Protein AF-A0A2R7UJE1-F1 (afdb_monomer_lite)

Sequence (196 aa):
MLAHQPLYSVASSIQLMYNPWNLMCNSNPSRLRKLISWFAKPQNNWEAKQEREFIEAVNKLRNFSVSPSGRLSIDPDEIRDYVIARRQELSHLVDPRYRKKRDIDTDSYVVDACVEVISWRRLSDKAAIRYVCLQALDGRGFSVASARYISAEDPVSPYQDEERRVSRRLMGVTSELVLEWHPTLGAALDAHDRAI

pLDDT: mean 70.8, std 17.41, range [28.73, 94.19]

Organism: Pseudomonas plecoglossicida (NCBI:txid70775)

Secondary structure (DSSP, 8-state):
-------------------THHHHTT--HHHHHHHHHHHTS-SSHHHHHHHHHHHHHHHTSTTEEE-TTS-EEE-HHHHHHHHHHHHHHTHHHH-GGGS------SS----S-EEEEEEEEE-SSSEEEEEEEEEETTSS-EEEEEEEEEETTS----THHHHHHHHHHHTT-TTS-----BSSHHHHHHHHHHH-

Structure (mmCIF, N/CA/C/O backbone):
data_AF-A0A2R7UJE1-F1
#
_entry.id   AF-A0A2R7UJE1-F1
#
loop_
_atom_site.group_PDB
_atom_site.id
_atom_site.type_symbol
_atom_site.label_atom_id
_atom_site.label_alt_id
_atom_site.label_comp_id
_atom_site.label_asym_id
_atom_site.label_entity_id
_atom_site.label_seq_id
_atom_site.pdbx_PDB_ins_code
_atom_site.Cartn_x
_atom_site.Cartn_y
_atom_site.Cartn_z
_atom_site.occupancy
_atom_site.B_iso_or_equiv
_atom_site.auth_seq_id
_atom_site.auth_comp_id
_atom_site.auth_asym_id
_atom_site.auth_atom_id
_atom_site.pdbx_PDB_model_num
ATOM 1 N N . MET A 1 1 ? 60.831 9.905 37.018 1.00 34.72 1 MET A N 1
ATOM 2 C CA . MET A 1 1 ? 60.276 11.183 37.511 1.00 34.72 1 MET A CA 1
ATOM 3 C C . MET A 1 1 ? 58.798 10.978 37.780 1.00 34.72 1 MET A C 1
ATOM 5 O O . MET A 1 1 ? 58.094 10.486 36.911 1.00 34.72 1 MET A O 1
ATOM 9 N N . LEU A 1 2 ? 58.404 11.247 39.022 1.00 38.31 2 LEU A N 1
ATOM 10 C CA . LEU A 1 2 ? 57.055 11.153 39.576 1.00 38.31 2 LEU A CA 1
ATOM 11 C C . LEU A 1 2 ? 56.128 12.227 38.993 1.00 38.31 2 LEU A C 1
ATOM 13 O O . LEU A 1 2 ? 56.568 13.361 38.835 1.00 38.31 2 LEU A O 1
ATOM 17 N N . ALA A 1 3 ? 54.846 11.894 38.836 1.00 33.66 3 ALA A N 1
ATOM 18 C CA . ALA A 1 3 ? 53.758 12.662 39.449 1.00 33.66 3 ALA A CA 1
ATOM 19 C C . ALA A 1 3 ? 52.464 11.825 39.465 1.00 33.66 3 ALA A C 1
ATOM 21 O O . ALA A 1 3 ? 51.861 11.547 38.433 1.00 33.66 3 ALA A O 1
ATOM 22 N N . HIS A 1 4 ? 52.068 11.417 40.670 1.00 35.81 4 HIS A N 1
ATOM 23 C CA . HIS A 1 4 ? 50.715 10.992 41.020 1.00 35.81 4 HIS A CA 1
ATOM 24 C C . HIS A 1 4 ? 49.759 12.194 40.976 1.00 35.81 4 HIS A C 1
ATOM 26 O O . HIS A 1 4 ? 50.184 13.287 41.341 1.00 35.81 4 HIS A O 1
ATOM 32 N N . GLN A 1 5 ? 48.468 11.978 40.688 1.00 39.00 5 GLN A N 1
ATOM 33 C CA . GLN A 1 5 ? 47.390 12.067 41.694 1.00 39.00 5 GLN A CA 1
ATOM 34 C C . GLN A 1 5 ? 45.976 11.829 41.100 1.00 39.00 5 GLN A C 1
ATOM 36 O O . GLN A 1 5 ? 45.816 11.835 39.882 1.00 39.00 5 GLN A O 1
ATOM 41 N N . PRO A 1 6 ? 44.986 11.492 41.957 1.00 38.56 6 PRO A N 1
ATOM 42 C CA . PRO A 1 6 ? 43.852 10.624 41.640 1.00 38.56 6 PRO A CA 1
ATOM 43 C C . PRO A 1 6 ? 42.542 11.392 41.404 1.00 38.56 6 PRO A C 1
ATOM 45 O O . PRO A 1 6 ? 42.337 12.474 41.949 1.00 38.56 6 PRO A O 1
ATOM 48 N N . LEU A 1 7 ? 41.604 10.794 40.663 1.00 31.23 7 LEU A N 1
ATOM 49 C CA . LEU A 1 7 ? 40.226 11.284 40.612 1.00 31.23 7 LEU A CA 1
ATOM 50 C C . LEU A 1 7 ? 39.395 10.617 41.709 1.00 31.23 7 LEU A C 1
ATOM 52 O O . LEU A 1 7 ? 39.093 9.425 41.676 1.00 31.23 7 LEU A O 1
ATOM 56 N N . TYR A 1 8 ? 39.067 11.441 42.699 1.00 29.89 8 TYR A N 1
ATOM 57 C CA . TYR A 1 8 ? 38.157 11.159 43.792 1.00 29.89 8 TYR A CA 1
ATOM 58 C C . TYR A 1 8 ? 36.752 10.849 43.263 1.00 29.89 8 TYR A C 1
ATOM 60 O O . TYR A 1 8 ? 36.110 11.667 42.608 1.00 29.89 8 TYR A O 1
ATOM 68 N N . SER A 1 9 ? 36.274 9.658 43.614 1.00 33.91 9 SER A N 1
ATOM 69 C CA . SER A 1 9 ? 34.865 9.285 43.613 1.00 33.91 9 SER A CA 1
ATOM 70 C C . S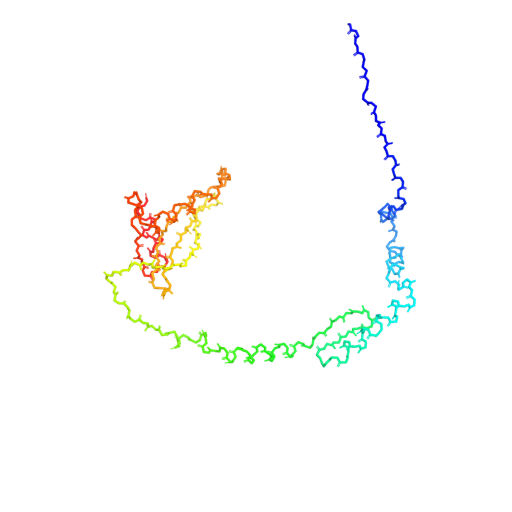ER A 1 9 ? 34.140 10.092 44.690 1.00 33.91 9 SER A C 1
ATOM 72 O O . SER A 1 9 ? 34.336 9.843 45.880 1.00 33.91 9 SER A O 1
ATOM 74 N N . VAL A 1 10 ? 33.269 11.015 44.286 1.00 31.61 10 VAL A N 1
ATOM 75 C CA . VAL A 1 10 ? 32.249 11.567 45.182 1.00 31.61 10 VAL A CA 1
ATOM 76 C C . VAL A 1 10 ? 30.964 10.797 44.930 1.00 31.61 10 VAL A C 1
ATOM 78 O O . VAL A 1 10 ? 30.230 11.035 43.974 1.00 31.61 10 VAL A O 1
ATOM 81 N N . ALA A 1 11 ? 30.727 9.827 45.806 1.00 31.30 11 ALA A N 1
ATOM 82 C CA . ALA A 1 11 ? 29.434 9.202 45.974 1.00 31.30 11 ALA A CA 1
ATOM 83 C C . ALA A 1 11 ? 28.465 10.239 46.562 1.00 31.30 11 ALA A C 1
ATOM 85 O O . ALA A 1 11 ? 28.536 10.559 47.747 1.00 31.30 11 ALA A O 1
ATOM 86 N N . SER A 1 12 ? 27.529 10.736 45.756 1.00 28.73 12 SER A N 1
ATOM 87 C CA . SER A 1 12 ? 26.290 11.299 46.295 1.00 28.73 12 SER A CA 1
ATOM 88 C C . SER A 1 12 ? 25.318 10.151 46.526 1.00 28.73 12 SER A C 1
ATOM 90 O O . SER A 1 12 ? 24.573 9.734 45.643 1.00 28.73 12 SER A O 1
ATOM 92 N N . SER A 1 13 ? 25.379 9.618 47.744 1.00 34.66 13 SER A N 1
ATOM 93 C CA . SER A 1 13 ? 24.368 8.734 48.305 1.00 34.66 13 SER A CA 1
ATOM 94 C C . SER A 1 13 ? 23.065 9.521 48.465 1.00 34.66 13 SER A C 1
ATOM 96 O O . SER A 1 13 ? 22.943 10.352 49.362 1.00 34.66 13 SER A O 1
ATOM 98 N N . ILE A 1 14 ? 22.085 9.258 47.602 1.00 33.22 14 ILE A N 1
ATOM 99 C CA . ILE A 1 14 ? 20.676 9.415 47.966 1.00 33.22 14 ILE A CA 1
ATOM 100 C C . ILE A 1 14 ? 20.144 7.999 48.160 1.00 33.22 14 ILE A C 1
ATOM 102 O O . ILE A 1 14 ? 19.726 7.318 47.226 1.00 33.22 14 ILE A O 1
ATOM 106 N N . GLN A 1 15 ? 20.217 7.546 49.410 1.00 39.78 15 GLN A N 1
ATOM 107 C CA . GLN A 1 15 ? 19.437 6.429 49.923 1.00 39.78 15 GLN A CA 1
ATOM 108 C C . GLN A 1 15 ? 17.949 6.779 49.811 1.00 39.78 15 GLN A C 1
ATOM 110 O O . GLN A 1 15 ? 17.361 7.355 50.721 1.00 39.78 15 GLN A O 1
ATOM 115 N N . LEU A 1 16 ? 17.325 6.389 48.703 1.00 35.75 16 LEU A N 1
ATOM 116 C CA . LEU A 1 16 ? 15.890 6.139 48.654 1.00 35.75 16 LEU A CA 1
ATOM 117 C C . LEU A 1 16 ? 15.674 4.624 48.603 1.00 35.75 16 LEU A C 1
ATOM 119 O O . LEU A 1 16 ? 15.796 3.972 47.575 1.00 35.75 16 LEU A O 1
ATOM 123 N N . MET A 1 17 ? 15.481 4.097 49.812 1.00 33.31 17 MET A N 1
ATOM 124 C CA . MET A 1 17 ? 14.589 3.006 50.209 1.00 33.31 17 MET A CA 1
ATOM 125 C C . MET A 1 17 ? 14.205 1.950 49.152 1.00 33.31 17 MET A C 1
ATOM 127 O O . MET A 1 17 ? 13.451 2.214 48.226 1.00 33.31 17 MET A O 1
ATOM 131 N N . TYR A 1 18 ? 14.603 0.704 49.442 1.00 40.66 18 TYR A N 1
ATOM 132 C CA . TYR A 1 18 ? 13.951 -0.542 49.012 1.00 40.66 18 TYR A CA 1
ATOM 133 C C . TYR A 1 18 ? 13.760 -0.737 47.497 1.00 40.66 18 TYR A C 1
ATOM 135 O O . TYR A 1 18 ? 12.656 -0.657 46.972 1.00 40.66 18 TYR A O 1
ATOM 143 N N . ASN A 1 19 ? 14.828 -1.152 46.808 1.00 38.41 19 ASN A N 1
ATOM 144 C CA . ASN A 1 19 ? 14.712 -1.809 45.503 1.00 38.41 19 ASN A CA 1
ATOM 145 C C . ASN A 1 19 ? 14.178 -3.250 45.685 1.00 38.41 19 ASN A C 1
ATOM 147 O O . ASN A 1 19 ? 14.922 -4.104 46.180 1.00 38.41 19 ASN A O 1
ATOM 151 N N . PRO A 1 20 ? 12.938 -3.580 45.261 1.00 44.00 20 PRO A N 1
ATOM 152 C CA . PRO A 1 20 ? 12.350 -4.918 45.422 1.00 44.00 20 PRO A CA 1
ATOM 153 C C . PRO A 1 20 ? 12.997 -5.970 44.506 1.00 44.00 20 PRO A C 1
ATOM 155 O O . PRO A 1 20 ? 12.796 -7.170 44.683 1.00 44.00 20 PRO A O 1
ATOM 158 N N . TRP A 1 21 ? 13.792 -5.522 43.532 1.00 45.97 21 TRP A N 1
ATOM 159 C CA . TRP A 1 21 ? 14.415 -6.356 42.508 1.00 45.97 21 TRP A CA 1
ATOM 160 C C . TRP A 1 21 ? 15.385 -7.399 43.073 1.00 45.97 21 TRP A C 1
ATOM 162 O O . TRP A 1 21 ? 15.382 -8.542 42.623 1.00 45.97 21 TRP A O 1
ATOM 172 N N . ASN A 1 22 ? 16.134 -7.072 44.129 1.00 49.88 22 ASN A N 1
ATOM 173 C CA . ASN A 1 22 ? 17.079 -8.024 44.726 1.00 49.88 22 ASN A CA 1
ATOM 174 C C . ASN A 1 22 ? 16.392 -9.159 45.510 1.00 49.88 22 ASN A C 1
ATOM 176 O O . ASN A 1 22 ? 16.988 -10.216 45.706 1.00 49.88 22 ASN A O 1
ATOM 180 N N . LEU A 1 23 ? 15.127 -8.985 45.912 1.00 49.44 23 LEU A N 1
ATOM 181 C CA . LEU A 1 23 ? 14.312 -10.041 46.529 1.00 49.44 23 LEU A CA 1
ATOM 182 C C . LEU A 1 23 ? 13.678 -10.984 45.492 1.00 49.44 23 LEU A C 1
ATOM 184 O O . LEU A 1 23 ? 13.283 -12.096 45.845 1.00 49.44 23 LEU A O 1
ATOM 188 N N . MET A 1 24 ? 13.590 -10.583 44.220 1.00 48.66 24 MET A N 1
ATOM 189 C CA . MET A 1 24 ? 12.965 -11.384 43.161 1.00 48.66 24 MET A CA 1
ATOM 190 C C . MET A 1 24 ? 13.887 -12.469 42.586 1.00 48.66 24 MET A C 1
ATOM 192 O O . MET A 1 24 ? 13.395 -13.540 42.239 1.00 48.66 24 MET A O 1
ATOM 196 N N . CYS A 1 25 ? 15.207 -12.254 42.547 1.00 48.94 25 CYS A N 1
ATOM 197 C CA . CYS A 1 25 ? 16.129 -13.144 41.825 1.00 48.94 25 CYS A CA 1
ATOM 198 C C . CYS A 1 25 ? 16.481 -14.466 42.542 1.00 48.94 25 CYS A C 1
ATOM 200 O O . CYS A 1 25 ? 17.061 -15.341 41.913 1.00 48.94 25 CYS A O 1
ATOM 202 N N . ASN A 1 26 ? 16.114 -14.643 43.820 1.00 51.69 26 ASN A N 1
ATOM 203 C CA . ASN A 1 26 ? 16.405 -15.859 44.607 1.00 51.69 26 ASN A CA 1
ATOM 204 C C . ASN A 1 26 ? 15.186 -16.423 45.367 1.00 51.69 26 ASN A C 1
ATOM 206 O O . ASN A 1 26 ? 15.326 -17.206 46.310 1.00 51.69 26 ASN A O 1
ATOM 210 N N . SER A 1 27 ? 13.967 -16.023 44.997 1.00 56.66 27 SER A N 1
ATOM 211 C CA . SER A 1 27 ? 12.767 -16.373 45.763 1.00 56.66 27 SER A CA 1
ATOM 212 C C . SER A 1 27 ? 12.031 -17.594 45.212 1.00 56.66 27 SER A C 1
ATOM 214 O O . SER A 1 27 ? 11.694 -17.669 44.036 1.00 56.66 27 SER A O 1
ATOM 216 N N . ASN A 1 28 ? 11.701 -18.527 46.114 1.00 65.25 28 ASN A N 1
ATOM 217 C CA . ASN A 1 28 ? 10.824 -19.673 45.862 1.00 65.25 28 ASN A CA 1
ATOM 218 C C . ASN A 1 28 ? 9.509 -19.216 45.173 1.00 65.25 28 ASN A C 1
ATOM 220 O O . ASN A 1 28 ? 8.886 -18.261 45.654 1.00 65.25 28 ASN A O 1
ATOM 224 N N . PRO A 1 29 ? 9.031 -19.892 44.108 1.00 61.44 29 PRO A N 1
ATOM 225 C CA . PRO A 1 29 ? 7.819 -19.513 43.367 1.00 61.44 29 PRO A CA 1
ATOM 226 C C . PRO A 1 29 ? 6.567 -19.356 44.246 1.00 61.44 29 PRO A C 1
ATOM 228 O O . PRO A 1 29 ? 5.689 -18.545 43.952 1.00 61.44 29 PRO A O 1
ATOM 231 N N . SER A 1 30 ? 6.491 -20.068 45.373 1.00 64.00 30 SER A N 1
ATOM 232 C CA . SER A 1 30 ? 5.393 -19.925 46.339 1.00 64.00 30 SER A CA 1
ATOM 233 C C . SER A 1 30 ? 5.469 -18.640 47.185 1.00 64.00 30 SER A C 1
ATOM 235 O O . SER A 1 30 ? 4.431 -18.114 47.592 1.00 64.00 30 SER A O 1
ATOM 237 N N . ARG A 1 31 ? 6.664 -18.065 47.390 1.00 61.62 31 ARG A N 1
ATOM 238 C CA . ARG A 1 31 ? 6.851 -16.733 48.000 1.00 61.62 31 ARG A CA 1
ATOM 239 C C . ARG A 1 31 ? 6.551 -15.606 47.015 1.00 61.62 31 ARG A C 1
ATOM 241 O O . ARG A 1 31 ? 5.915 -14.633 47.408 1.00 61.62 31 ARG A O 1
ATOM 248 N N . LEU A 1 32 ? 6.923 -15.771 45.745 1.00 59.06 32 LEU A N 1
ATOM 249 C CA . LEU A 1 32 ? 6.591 -14.817 44.681 1.00 59.06 32 LEU A CA 1
ATOM 250 C C . LEU A 1 32 ? 5.074 -14.698 44.482 1.00 59.06 32 LEU A C 1
ATOM 252 O O . LEU A 1 32 ? 4.553 -13.589 44.430 1.00 59.06 32 LEU A O 1
ATOM 256 N N . ARG A 1 33 ? 4.337 -15.819 44.488 1.00 61.81 33 ARG A N 1
ATOM 257 C CA . ARG A 1 33 ? 2.862 -15.798 44.443 1.00 61.81 33 ARG A CA 1
ATOM 258 C C . ARG A 1 33 ? 2.241 -15.061 45.632 1.00 61.81 33 ARG A C 1
ATOM 260 O O . ARG A 1 33 ? 1.301 -14.297 45.439 1.00 61.81 33 ARG A O 1
ATOM 267 N N . LYS A 1 34 ? 2.777 -15.246 46.846 1.00 66.19 34 LYS A N 1
ATOM 268 C CA . LYS A 1 34 ? 2.319 -14.512 48.039 1.00 66.19 34 LYS A CA 1
ATOM 269 C C . LYS A 1 34 ? 2.597 -13.010 47.935 1.00 66.19 34 LYS A C 1
ATOM 271 O O . LYS A 1 34 ? 1.717 -12.222 48.260 1.00 66.19 34 LYS A O 1
ATOM 276 N N . LEU A 1 35 ? 3.767 -12.617 47.434 1.00 59.31 35 LEU A N 1
ATOM 277 C CA . LEU A 1 35 ? 4.130 -11.214 47.203 1.00 59.31 35 LEU A CA 1
ATOM 278 C C . LEU A 1 35 ? 3.234 -10.552 46.153 1.00 59.31 35 LEU A C 1
ATOM 280 O O . LEU A 1 35 ? 2.669 -9.499 46.420 1.00 59.31 35 LEU A O 1
ATOM 284 N N . ILE A 1 36 ? 3.021 -11.201 45.006 1.00 63.97 36 ILE A N 1
ATOM 285 C CA . ILE A 1 36 ? 2.106 -10.705 43.967 1.00 63.97 36 ILE A CA 1
ATOM 286 C C . ILE A 1 36 ? 0.681 -10.585 44.526 1.00 63.97 36 ILE A C 1
ATOM 288 O O . ILE A 1 36 ? 0.026 -9.573 44.311 1.00 63.97 36 ILE A O 1
ATOM 292 N N . SER A 1 37 ? 0.220 -11.557 45.323 1.00 64.44 37 SER A N 1
ATOM 293 C CA . SER A 1 37 ? -1.095 -11.475 45.978 1.00 64.44 37 SER A CA 1
ATOM 294 C C . SER A 1 37 ? -1.199 -10.363 47.027 1.00 64.44 37 SER A C 1
ATOM 296 O O . SER A 1 37 ? -2.300 -9.924 47.337 1.00 64.44 37 SER A O 1
ATOM 298 N N . TRP A 1 38 ? -0.074 -9.917 47.592 1.00 59.44 38 TRP A N 1
ATOM 299 C CA . TRP A 1 38 ? -0.035 -8.821 48.557 1.00 59.44 38 TRP A CA 1
ATOM 300 C C . TRP A 1 38 ? -0.095 -7.457 47.861 1.00 59.44 38 TRP A C 1
ATOM 302 O O . TRP A 1 38 ? -0.807 -6.582 48.339 1.00 59.44 38 TRP A O 1
ATOM 312 N N . PHE A 1 39 ? 0.557 -7.312 46.701 1.00 58.53 39 PHE A N 1
ATOM 313 C CA . PHE A 1 39 ? 0.429 -6.126 45.841 1.00 58.53 39 PHE A CA 1
ATOM 314 C C . PHE A 1 39 ? -0.925 -6.036 45.128 1.00 58.53 39 PHE A C 1
ATOM 316 O O . PHE A 1 39 ? -1.401 -4.939 44.873 1.00 58.53 39 PHE A O 1
ATOM 323 N N . ALA A 1 40 ? -1.552 -7.174 44.822 1.00 60.41 40 ALA A N 1
ATOM 324 C CA . ALA A 1 40 ? -2.865 -7.229 44.178 1.00 60.41 40 ALA A CA 1
ATOM 325 C C . ALA A 1 40 ? -4.044 -7.082 45.158 1.00 60.41 40 ALA A C 1
ATOM 327 O O . ALA A 1 40 ? -5.197 -7.122 44.734 1.00 60.41 40 ALA A O 1
ATOM 328 N N . LYS A 1 41 ? -3.789 -6.961 46.467 1.00 61.91 41 LYS A N 1
ATOM 329 C CA . LYS A 1 41 ? -4.844 -6.646 47.433 1.00 61.91 41 LYS A CA 1
ATOM 330 C C . LYS A 1 41 ? -5.065 -5.134 47.449 1.00 61.91 41 LYS A C 1
ATOM 332 O O . LYS A 1 41 ? -4.073 -4.417 47.581 1.00 61.91 41 LYS A O 1
ATOM 337 N N . PRO A 1 42 ? -6.324 -4.659 47.388 1.00 60.62 42 PRO A N 1
ATOM 338 C CA . PRO A 1 42 ? -6.632 -3.247 47.580 1.00 60.62 42 PRO A CA 1
ATOM 339 C C . PRO A 1 42 ? -5.969 -2.780 48.873 1.00 60.62 42 PRO A C 1
ATOM 341 O O . PRO A 1 42 ? -6.161 -3.397 49.927 1.00 60.62 42 PRO A O 1
ATOM 344 N N . GLN A 1 43 ? -5.142 -1.741 48.791 1.00 64.88 43 GLN A N 1
ATOM 345 C CA . GLN A 1 43 ? -4.390 -1.264 49.951 1.00 64.88 43 GLN A CA 1
ATOM 346 C C . GLN A 1 43 ? -5.305 -0.496 50.909 1.00 64.88 43 GLN A C 1
ATOM 348 O O . GLN A 1 43 ? -4.951 -0.292 52.071 1.00 64.88 43 GLN A O 1
ATOM 353 N N . ASN A 1 44 ? -6.507 -0.122 50.452 1.00 69.19 44 ASN A N 1
ATOM 354 C CA . ASN A 1 44 ? -7.492 0.581 51.254 1.00 69.19 44 ASN A CA 1
ATOM 355 C C . ASN A 1 44 ? -8.946 0.218 50.883 1.00 69.19 44 ASN A C 1
ATOM 357 O O . ASN A 1 44 ? -9.268 -0.126 49.745 1.00 69.19 44 ASN A O 1
ATOM 361 N N . ASN A 1 45 ? -9.858 0.353 51.848 1.00 75.69 45 ASN A N 1
ATOM 362 C CA . ASN A 1 45 ? -11.288 0.070 51.686 1.00 75.69 45 ASN A CA 1
ATOM 363 C C . ASN A 1 45 ? -11.969 0.992 50.659 1.00 75.69 45 ASN A C 1
ATOM 365 O O . ASN A 1 45 ? -12.978 0.605 50.071 1.00 75.69 45 ASN A O 1
ATOM 369 N N . TRP A 1 46 ? -11.438 2.202 50.438 1.00 72.31 46 TRP A N 1
ATOM 370 C CA . TRP A 1 46 ? -11.978 3.121 49.430 1.00 72.31 46 TRP A CA 1
ATOM 371 C C . TRP A 1 46 ? -11.703 2.628 48.002 1.00 72.31 46 TRP A C 1
ATOM 373 O O . TRP A 1 46 ? -12.596 2.713 47.165 1.00 72.31 46 TRP A O 1
ATOM 383 N N . GLU A 1 47 ? -10.527 2.046 47.745 1.00 76.19 47 GLU A N 1
ATOM 384 C CA . GLU A 1 47 ? -10.153 1.487 46.437 1.00 76.19 47 GLU A CA 1
ATOM 385 C C . GLU A 1 47 ? -11.042 0.291 46.102 1.00 76.19 47 GLU A C 1
ATOM 387 O O . GLU A 1 47 ? -11.619 0.231 45.022 1.00 76.19 47 GLU A O 1
ATOM 392 N N . ALA A 1 48 ? -11.255 -0.603 47.074 1.00 76.06 48 ALA A N 1
ATOM 393 C CA . ALA A 1 48 ? -12.154 -1.746 46.920 1.00 76.06 48 ALA A CA 1
ATOM 394 C C . ALA A 1 48 ? -13.612 -1.319 46.668 1.00 76.06 48 ALA A C 1
ATOM 396 O O . ALA A 1 48 ? -14.342 -1.971 45.919 1.00 76.06 48 ALA A O 1
ATOM 397 N N . LYS A 1 49 ? -14.055 -0.218 47.292 1.00 82.69 49 LYS A N 1
ATOM 398 C CA . LYS A 1 49 ? -15.391 0.344 47.064 1.00 82.69 49 LYS A CA 1
ATOM 399 C C . LYS A 1 49 ? -15.511 0.936 45.658 1.00 82.69 49 LYS A C 1
ATOM 401 O O . LYS A 1 49 ? -16.489 0.643 44.979 1.00 82.69 49 LYS A O 1
ATOM 406 N N . GLN A 1 50 ? -14.519 1.709 45.219 1.00 81.38 50 GLN A N 1
ATOM 407 C CA . GLN A 1 50 ? -14.474 2.284 43.872 1.00 81.38 50 GLN A CA 1
ATOM 408 C C . GLN A 1 50 ? -14.424 1.203 42.788 1.00 81.38 50 GLN A C 1
ATOM 410 O O . GLN A 1 50 ? -15.171 1.276 41.817 1.00 81.38 50 GLN A O 1
ATOM 415 N N . GLU A 1 51 ? -13.614 0.161 42.975 1.00 79.94 51 GLU A N 1
ATOM 416 C CA . GLU A 1 51 ? -13.549 -0.974 42.052 1.00 79.94 51 GLU A CA 1
ATOM 417 C C . GLU A 1 51 ? -14.901 -1.693 41.957 1.00 79.94 51 GLU A C 1
ATOM 419 O O . GLU A 1 51 ? -15.369 -2.010 40.864 1.00 79.94 51 GLU A O 1
ATOM 424 N N . ARG A 1 52 ? -15.590 -1.885 43.087 1.00 81.25 52 ARG A N 1
ATOM 425 C CA . ARG A 1 52 ? -16.922 -2.499 43.104 1.00 81.25 52 ARG A CA 1
ATOM 426 C C . ARG A 1 52 ? -17.978 -1.634 42.412 1.00 81.25 52 ARG A C 1
ATOM 428 O O . ARG A 1 52 ? -18.773 -2.170 41.643 1.00 81.25 52 ARG A O 1
ATOM 435 N N . GLU A 1 53 ? -17.981 -0.327 42.666 1.00 83.00 53 GLU A N 1
ATOM 436 C CA . GLU A 1 53 ? -18.879 0.631 42.003 1.00 83.00 53 GLU A CA 1
ATOM 437 C C . GLU A 1 53 ? -18.632 0.667 40.488 1.00 83.00 53 GLU A C 1
ATOM 439 O O . GLU A 1 53 ? -19.583 0.668 39.706 1.00 83.00 53 GLU A O 1
ATOM 444 N N . PHE A 1 54 ? -17.367 0.606 40.066 1.00 81.25 54 PHE A N 1
ATOM 445 C CA . PHE A 1 54 ? -16.982 0.519 38.661 1.00 81.25 54 PHE A CA 1
ATOM 446 C C . PHE A 1 54 ? -17.468 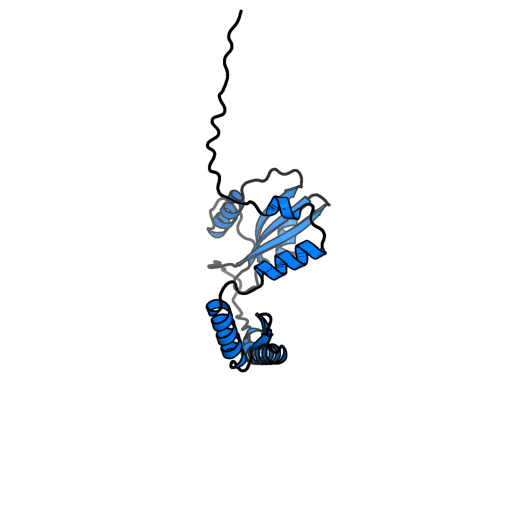-0.780 38.007 1.00 81.25 54 PHE A C 1
ATOM 448 O O . PHE A 1 54 ? -18.115 -0.733 36.963 1.00 81.25 54 PHE A O 1
ATOM 455 N N . ILE A 1 55 ? -17.220 -1.937 38.630 1.00 80.56 55 ILE A N 1
ATOM 456 C CA . ILE A 1 55 ? -17.681 -3.239 38.124 1.00 80.56 55 ILE A CA 1
ATOM 457 C C . ILE A 1 55 ? -19.208 -3.250 37.987 1.00 80.56 55 ILE A C 1
ATOM 459 O O . ILE A 1 55 ? -19.738 -3.726 36.984 1.00 80.56 55 ILE A O 1
ATOM 463 N N . GLU A 1 56 ? -19.930 -2.704 38.966 1.00 82.31 56 GLU A N 1
ATOM 464 C CA . GLU A 1 56 ? -21.388 -2.614 38.918 1.00 82.31 56 GLU A CA 1
ATOM 465 C C . GLU A 1 56 ? -21.874 -1.676 37.802 1.00 82.31 56 GLU A C 1
ATOM 467 O O . GLU A 1 56 ? -22.820 -2.010 37.091 1.00 82.31 56 GLU A O 1
ATOM 472 N N . ALA A 1 57 ? -21.223 -0.526 37.612 1.00 82.62 57 ALA A N 1
ATOM 473 C CA . ALA A 1 57 ? -21.558 0.411 36.544 1.00 82.62 57 ALA A CA 1
ATOM 474 C C . ALA A 1 57 ? -21.321 -0.193 35.153 1.00 82.62 57 ALA A C 1
ATOM 476 O O . ALA A 1 57 ? -22.180 -0.069 34.282 1.00 82.62 57 ALA A O 1
ATOM 477 N N . VAL A 1 58 ? -20.199 -0.891 34.951 1.00 78.88 58 VAL A N 1
ATOM 478 C CA . VAL A 1 58 ? -19.897 -1.535 33.667 1.00 78.88 58 VAL A CA 1
ATOM 479 C C . VAL A 1 58 ? -20.842 -2.708 33.405 1.00 78.88 58 VAL A C 1
ATOM 481 O O . VAL A 1 58 ? -21.332 -2.828 32.292 1.00 78.88 58 VAL A O 1
ATOM 484 N N . ASN A 1 59 ? -21.190 -3.506 34.418 1.00 77.56 59 ASN A N 1
ATOM 485 C CA . ASN A 1 59 ? -22.165 -4.597 34.275 1.00 77.56 59 ASN A CA 1
ATOM 486 C C . ASN A 1 59 ? -23.608 -4.116 34.025 1.00 77.56 59 ASN A C 1
ATOM 488 O O . ASN A 1 59 ? -24.452 -4.908 33.612 1.00 77.56 59 ASN A O 1
ATOM 492 N N . LYS A 1 60 ? -23.918 -2.836 34.277 1.00 79.75 60 LYS A N 1
ATOM 493 C CA . LYS A 1 60 ? -25.190 -2.210 33.868 1.00 79.75 60 LYS A CA 1
ATOM 494 C C . LYS A 1 60 ? -25.193 -1.801 32.393 1.00 79.75 60 LYS A C 1
ATOM 496 O O . LYS A 1 60 ? -26.262 -1.522 31.850 1.00 79.75 60 LYS A O 1
ATOM 501 N N . LEU A 1 61 ? -24.030 -1.747 31.738 1.00 76.75 61 LEU A N 1
ATOM 502 C CA . LEU A 1 61 ? -23.955 -1.532 30.299 1.00 76.75 61 LEU A CA 1
ATOM 503 C C . LEU A 1 61 ? -24.372 -2.824 29.601 1.00 76.75 61 LEU A C 1
ATOM 505 O O . LEU A 1 61 ? -23.835 -3.891 29.871 1.00 76.75 61 LEU A O 1
ATOM 509 N N . ARG A 1 62 ? -25.311 -2.710 28.664 1.00 64.12 62 ARG A N 1
ATOM 510 C CA . ARG A 1 62 ? -25.924 -3.845 27.961 1.00 64.12 62 ARG A CA 1
ATOM 511 C C . ARG A 1 62 ? -24.905 -4.804 27.312 1.00 64.12 62 ARG A C 1
ATOM 513 O O . ARG A 1 62 ? -25.198 -5.986 27.187 1.00 64.12 62 ARG A O 1
ATOM 520 N N . ASN A 1 63 ? -23.720 -4.305 26.951 1.00 71.81 63 ASN A N 1
ATOM 521 C CA . ASN A 1 63 ? -22.796 -4.978 26.030 1.00 71.81 63 ASN A CA 1
ATOM 522 C C . ASN A 1 63 ? -21.436 -5.311 26.671 1.00 71.81 63 ASN A C 1
ATOM 524 O O . ASN A 1 63 ? -20.546 -5.851 26.012 1.00 71.81 63 ASN A O 1
ATOM 528 N N . PHE A 1 64 ? -21.245 -4.947 27.940 1.00 71.31 64 PHE A N 1
ATOM 529 C CA . PHE A 1 64 ? -19.991 -5.146 28.653 1.00 71.31 64 PHE A CA 1
ATOM 530 C C . PHE A 1 64 ? -20.255 -5.930 29.929 1.00 71.31 64 PHE A C 1
ATOM 532 O O . PHE A 1 64 ? -21.158 -5.617 30.696 1.00 71.31 64 PHE A O 1
ATOM 539 N N . SER A 1 65 ? -19.422 -6.933 30.177 1.00 74.12 65 SER A N 1
ATOM 540 C CA . SER A 1 65 ? -19.385 -7.623 31.459 1.00 74.12 65 SER A CA 1
ATOM 541 C C . SER A 1 65 ? -17.978 -7.573 32.024 1.00 74.12 65 SER A C 1
ATOM 543 O O . SER A 1 65 ? -16.989 -7.708 31.304 1.00 74.12 65 SER A O 1
ATOM 545 N N . VAL A 1 66 ? -17.871 -7.352 33.326 1.00 77.56 66 VAL A N 1
ATOM 546 C CA . VAL A 1 66 ? -16.600 -7.355 34.044 1.00 77.56 66 VAL A CA 1
ATOM 547 C C . VAL A 1 66 ? -16.655 -8.455 35.086 1.00 77.56 66 VAL A C 1
ATOM 549 O O . VAL A 1 66 ? -17.571 -8.508 35.911 1.00 77.56 66 VAL A O 1
ATOM 552 N N . SER A 1 67 ? -15.671 -9.355 35.047 1.00 75.50 67 SER A N 1
ATOM 553 C CA . SER A 1 67 ? -15.527 -10.369 36.087 1.00 75.50 67 SER A CA 1
ATOM 554 C C . SER A 1 67 ? -15.189 -9.711 37.434 1.00 75.50 67 SER A C 1
ATOM 556 O O . SER A 1 67 ? -14.574 -8.646 37.460 1.00 75.50 67 SER A O 1
ATOM 558 N N . PRO A 1 68 ? -15.457 -10.373 38.573 1.00 68.88 68 PRO A N 1
ATOM 559 C CA . PRO A 1 68 ? -15.026 -9.888 39.890 1.00 68.88 68 PRO A CA 1
ATOM 560 C C . PRO A 1 68 ? -13.509 -9.664 40.032 1.00 68.88 68 PRO A C 1
ATOM 562 O O . PRO A 1 68 ? -13.070 -9.085 41.014 1.00 68.88 68 PRO A O 1
ATOM 565 N N . SER A 1 69 ? -12.709 -10.146 39.075 1.00 69.19 69 SER A N 1
ATOM 566 C CA . SER A 1 69 ? -11.259 -9.948 38.991 1.00 69.19 69 SER A CA 1
ATOM 567 C C . SER A 1 69 ? -10.852 -8.801 38.049 1.00 69.19 69 SER A C 1
ATOM 569 O O . SER A 1 69 ? -9.701 -8.764 37.620 1.00 69.19 69 SER A O 1
ATOM 571 N N . GLY A 1 70 ? -11.795 -7.956 37.619 1.00 68.12 70 GLY A N 1
ATOM 572 C CA . GLY A 1 70 ? -11.547 -6.812 36.736 1.00 68.12 70 GLY A CA 1
ATOM 573 C C . GLY A 1 70 ? -11.378 -7.148 35.249 1.00 68.12 70 GLY A C 1
ATOM 574 O O . GLY A 1 70 ? -10.956 -6.294 34.473 1.00 68.12 70 GLY A O 1
ATOM 575 N N . ARG A 1 71 ? -11.691 -8.376 34.806 1.00 75.56 71 ARG A N 1
ATOM 576 C CA . ARG A 1 71 ? -11.540 -8.754 33.392 1.00 75.56 71 ARG A CA 1
ATOM 577 C C . ARG A 1 71 ? -12.771 -8.333 32.595 1.00 75.56 71 ARG A C 1
ATOM 579 O O . ARG A 1 71 ? -13.842 -8.912 32.774 1.00 75.56 71 ARG A O 1
ATOM 586 N N . LEU A 1 72 ? -12.592 -7.367 31.698 1.00 81.12 72 LEU A N 1
ATOM 587 C CA . LEU A 1 72 ? -13.614 -6.908 30.758 1.00 81.12 72 LEU A CA 1
ATOM 588 C C . LEU A 1 72 ? -13.845 -7.949 29.656 1.00 81.12 72 LEU A C 1
ATOM 590 O O . LEU A 1 72 ? -12.895 -8.468 29.073 1.00 81.12 72 LEU A O 1
ATOM 594 N N . SER A 1 73 ? -15.108 -8.240 29.371 1.00 77.19 73 SER A N 1
ATOM 595 C CA . SER A 1 73 ? -15.558 -9.108 28.286 1.00 77.19 73 SER A CA 1
ATOM 596 C C . SER A 1 73 ? -16.681 -8.402 27.526 1.00 77.19 73 SER A C 1
ATOM 598 O O . SER A 1 73 ? -17.562 -7.795 28.134 1.00 77.19 73 SER A O 1
ATOM 600 N N . ILE A 1 74 ? -16.626 -8.471 26.199 1.00 80.00 74 ILE A N 1
ATOM 601 C CA . ILE A 1 74 ? -17.639 -7.937 25.281 1.00 80.00 74 ILE A CA 1
ATOM 602 C C . ILE A 1 74 ? -18.279 -9.130 24.580 1.00 80.00 74 ILE A C 1
ATOM 604 O O . ILE A 1 74 ? -17.567 -10.089 24.265 1.00 80.00 74 ILE A O 1
ATOM 608 N N . ASP A 1 75 ? -19.588 -9.077 24.342 1.00 77.12 75 ASP A N 1
ATOM 609 C CA . ASP A 1 75 ? -20.273 -10.103 23.556 1.00 77.12 75 ASP A CA 1
ATOM 610 C C . ASP A 1 75 ? -19.753 -10.094 22.098 1.00 77.12 75 ASP A C 1
ATOM 612 O O . ASP A 1 75 ? -19.872 -9.077 21.402 1.00 77.12 75 ASP A O 1
ATOM 616 N N . PRO A 1 76 ? -19.130 -11.188 21.616 1.00 70.44 76 PRO A N 1
ATOM 617 C CA . PRO A 1 76 ? -18.586 -11.251 20.262 1.00 70.44 76 PRO A CA 1
ATOM 618 C C . PRO A 1 76 ? -19.658 -11.211 19.162 1.00 70.44 76 PRO A C 1
ATOM 620 O O . PRO A 1 76 ? -19.332 -10.836 18.030 1.00 70.44 76 PRO A O 1
ATOM 623 N N . ASP A 1 77 ? -20.905 -11.584 19.457 1.00 75.44 77 ASP A N 1
ATOM 624 C CA . ASP A 1 77 ? -21.966 -11.648 18.449 1.00 75.44 77 ASP A CA 1
ATOM 625 C C . ASP A 1 77 ? -22.487 -10.248 18.080 1.00 75.44 77 ASP A C 1
ATOM 627 O O . ASP A 1 77 ? -22.735 -9.969 16.908 1.00 75.44 77 ASP A O 1
ATOM 631 N N . GLU A 1 78 ? -22.492 -9.294 19.014 1.00 68.31 78 GLU A N 1
ATOM 632 C CA . GLU A 1 78 ? -22.869 -7.906 18.706 1.00 68.31 78 GLU A CA 1
ATOM 633 C C . GLU A 1 78 ? -21.842 -7.187 17.819 1.00 68.31 78 GLU A C 1
ATOM 635 O O . GLU A 1 78 ? -22.207 -6.417 16.926 1.00 68.31 78 GLU A O 1
ATOM 640 N N . ILE A 1 79 ? -20.544 -7.451 18.020 1.00 75.88 79 ILE A N 1
ATOM 641 C CA . ILE A 1 79 ? -19.491 -6.913 17.141 1.00 75.88 79 ILE A CA 1
ATOM 642 C C . ILE A 1 79 ? -19.679 -7.466 15.728 1.00 75.88 79 ILE A C 1
ATOM 644 O O . ILE A 1 79 ? -19.539 -6.734 14.745 1.00 75.88 79 ILE A O 1
ATOM 648 N N . ARG A 1 80 ? -20.018 -8.754 15.619 1.00 77.00 80 ARG A N 1
ATOM 649 C CA . ARG A 1 80 ? -20.285 -9.402 14.336 1.00 77.00 80 ARG A CA 1
ATOM 650 C C . ARG A 1 80 ? -21.466 -8.744 13.628 1.00 77.00 80 ARG A C 1
ATOM 652 O O . ARG A 1 80 ? -21.314 -8.356 12.470 1.00 77.00 80 ARG A O 1
ATOM 659 N N . ASP A 1 81 ? -22.585 -8.563 14.317 1.00 83.56 81 ASP A N 1
ATOM 660 C CA . ASP A 1 81 ? -23.794 -7.973 13.738 1.00 83.56 81 ASP A CA 1
ATOM 661 C C . ASP A 1 81 ? -23.571 -6.520 13.311 1.00 83.56 81 ASP A C 1
ATOM 663 O O . ASP A 1 81 ? -23.947 -6.129 12.203 1.00 83.56 81 ASP A O 1
ATOM 667 N N . TYR A 1 82 ? -22.863 -5.737 14.129 1.00 80.38 82 TYR A N 1
ATOM 668 C CA . TYR A 1 82 ? -22.485 -4.367 13.788 1.00 80.38 82 TYR A CA 1
ATOM 669 C C . TYR A 1 82 ? -21.608 -4.303 12.528 1.00 80.38 82 TYR A C 1
ATOM 671 O O . TYR A 1 82 ? -21.846 -3.492 11.628 1.00 80.38 82 TYR A O 1
ATOM 679 N N . VAL A 1 83 ? -20.601 -5.176 12.433 1.00 81.38 83 VAL A N 1
ATOM 680 C CA . VAL A 1 83 ? -19.703 -5.240 11.271 1.00 81.38 83 VAL A CA 1
ATOM 681 C C . VAL A 1 83 ? -20.454 -5.678 10.013 1.00 81.38 83 VAL A C 1
ATOM 683 O O . VAL A 1 83 ? -20.218 -5.115 8.941 1.00 81.38 83 VAL A O 1
ATOM 686 N N . ILE A 1 84 ? -21.366 -6.648 10.122 1.00 84.69 84 ILE A N 1
ATOM 687 C CA . ILE A 1 84 ? -22.196 -7.104 9.000 1.00 84.69 84 ILE A CA 1
ATOM 688 C C . ILE A 1 84 ? -23.110 -5.973 8.521 1.00 84.69 84 ILE A C 1
ATOM 690 O O . ILE A 1 84 ? -23.103 -5.664 7.328 1.00 84.69 84 ILE A O 1
ATOM 694 N N . ALA A 1 85 ? -23.825 -5.307 9.431 1.00 87.25 85 ALA A N 1
ATOM 695 C CA . ALA A 1 85 ? -24.718 -4.199 9.101 1.00 87.25 85 ALA A CA 1
ATOM 696 C C . ALA A 1 85 ? -23.970 -3.054 8.400 1.00 87.25 85 ALA A C 1
ATOM 698 O O . ALA A 1 85 ? -24.392 -2.584 7.342 1.00 87.25 85 ALA A O 1
ATOM 699 N N . ARG A 1 86 ? -22.796 -2.661 8.916 1.00 84.19 86 ARG A N 1
ATOM 700 C CA . ARG A 1 86 ? -21.971 -1.617 8.288 1.00 84.19 86 ARG A CA 1
ATOM 701 C C . ARG A 1 86 ? -21.430 -2.017 6.922 1.00 84.19 86 ARG A C 1
ATOM 703 O O . ARG A 1 86 ? -21.382 -1.179 6.025 1.00 84.19 86 ARG A O 1
ATOM 710 N N . ARG A 1 87 ? -21.049 -3.282 6.725 1.00 82.38 87 ARG A N 1
ATOM 711 C CA . ARG A 1 87 ? -20.632 -3.771 5.400 1.00 82.38 87 ARG A CA 1
ATOM 712 C C . ARG A 1 87 ? -21.779 -3.771 4.394 1.00 82.38 87 ARG A C 1
ATOM 714 O O . ARG A 1 87 ? -21.540 -3.476 3.228 1.00 82.38 87 ARG A O 1
ATOM 721 N N . GLN A 1 88 ? -22.997 -4.089 4.824 1.00 84.81 88 GLN A N 1
ATOM 722 C CA . GLN A 1 88 ? -24.177 -4.039 3.960 1.00 84.81 88 GLN A CA 1
ATOM 723 C C . GLN A 1 88 ? -24.511 -2.599 3.559 1.00 84.81 88 GLN A C 1
ATOM 725 O O . GLN A 1 88 ? -24.701 -2.326 2.375 1.00 84.81 88 GLN A O 1
ATOM 730 N N . GLU A 1 89 ? -24.494 -1.666 4.510 1.00 85.38 89 GLU A N 1
ATOM 731 C CA . GLU A 1 89 ? -24.728 -0.239 4.260 1.00 85.38 89 GLU A CA 1
ATOM 732 C C . GLU A 1 89 ? -23.686 0.360 3.304 1.00 85.38 89 GLU A C 1
ATOM 734 O O . GLU A 1 89 ? -24.027 1.040 2.336 1.00 85.38 89 GLU A O 1
ATOM 739 N N . LEU A 1 90 ? -22.406 0.051 3.523 1.00 81.50 90 LEU A N 1
ATOM 740 C CA . LEU A 1 90 ? -21.288 0.582 2.737 1.00 81.50 90 LEU A CA 1
ATOM 741 C C . LEU A 1 90 ? -20.953 -0.265 1.502 1.00 81.50 90 LEU A C 1
ATOM 743 O O . LEU A 1 90 ? -19.947 -0.018 0.837 1.00 81.50 90 LEU A O 1
ATOM 747 N N . SER A 1 91 ? -21.789 -1.248 1.162 1.00 78.00 91 SER A N 1
ATOM 748 C CA . SER A 1 91 ? -21.576 -2.132 0.009 1.00 78.00 91 SER A CA 1
ATOM 749 C C . SER A 1 91 ? -21.430 -1.355 -1.304 1.00 78.00 91 SER A C 1
ATOM 751 O O . SER A 1 91 ? -20.592 -1.696 -2.136 1.00 78.00 91 SER A O 1
ATOM 753 N N . HIS A 1 92 ? -22.156 -0.246 -1.449 1.00 75.50 92 HIS A N 1
ATOM 754 C CA . HIS A 1 92 ? -22.110 0.637 -2.614 1.00 75.50 92 HIS A CA 1
ATOM 755 C C . HIS A 1 92 ? -20.755 1.343 -2.825 1.00 75.50 92 HIS A C 1
ATOM 757 O O . HIS A 1 92 ? -20.454 1.741 -3.947 1.00 75.50 92 HIS A O 1
ATOM 763 N N . LEU A 1 93 ? -19.927 1.491 -1.781 1.00 72.75 93 LEU A N 1
ATOM 764 C CA . LEU A 1 93 ? -18.582 2.077 -1.895 1.00 72.75 93 LEU A CA 1
ATOM 765 C C . LEU A 1 93 ? -17.549 1.080 -2.426 1.00 72.75 93 LEU A C 1
ATOM 767 O O . LEU A 1 93 ? -16.512 1.478 -2.954 1.00 72.75 93 LEU A O 1
ATOM 771 N N . VAL A 1 94 ? -17.817 -0.213 -2.254 1.00 68.44 94 VAL A N 1
ATOM 772 C CA . VAL A 1 94 ? -16.891 -1.296 -2.604 1.00 68.44 94 VAL A CA 1
ATOM 773 C C . VAL A 1 94 ? -17.336 -2.016 -3.878 1.00 68.44 94 VAL A C 1
ATOM 775 O O . VAL A 1 94 ? -16.505 -2.624 -4.551 1.00 68.44 94 VAL A O 1
ATOM 778 N N . ASP A 1 95 ? -18.620 -1.931 -4.243 1.00 69.69 95 ASP A N 1
ATOM 779 C CA . ASP A 1 95 ? -19.154 -2.559 -5.448 1.00 69.69 95 ASP A CA 1
ATOM 780 C C . ASP A 1 95 ? -18.522 -1.934 -6.717 1.00 69.69 95 ASP A C 1
ATOM 782 O O . ASP A 1 95 ? -18.705 -0.741 -6.999 1.00 69.69 95 ASP A O 1
ATOM 786 N N . PRO A 1 96 ? -17.791 -2.737 -7.521 1.00 65.44 96 PRO A N 1
ATOM 787 C CA . PRO A 1 96 ? -17.155 -2.294 -8.760 1.00 65.44 96 PRO A CA 1
ATOM 788 C C . PRO A 1 96 ? -18.113 -1.633 -9.758 1.00 65.44 96 PRO A C 1
ATOM 790 O O . PRO A 1 96 ? -17.657 -0.891 -10.627 1.00 65.44 96 PRO A O 1
ATOM 793 N N . ARG A 1 97 ? -19.425 -1.883 -9.649 1.00 64.12 97 ARG A N 1
ATOM 794 C CA . ARG A 1 97 ? -20.464 -1.316 -10.521 1.00 64.12 97 ARG A CA 1
ATOM 795 C C . ARG A 1 97 ? -20.689 0.183 -10.305 1.00 64.12 97 ARG A C 1
ATOM 797 O O . ARG A 1 97 ? -21.100 0.859 -11.244 1.00 64.12 97 ARG A O 1
ATOM 804 N N . TYR A 1 98 ? -20.391 0.716 -9.117 1.00 55.62 98 TYR A N 1
ATOM 805 C CA . TYR A 1 98 ? -20.523 2.152 -8.814 1.00 55.62 98 TYR A CA 1
ATOM 806 C C . TYR A 1 98 ? -19.215 2.934 -8.977 1.00 55.62 98 TYR A C 1
ATOM 808 O O . TYR A 1 98 ? -19.203 4.161 -8.852 1.00 55.62 98 TYR A O 1
ATOM 816 N N . ARG A 1 99 ? -18.117 2.264 -9.354 1.00 61.66 99 ARG A N 1
ATOM 817 C CA . ARG A 1 99 ? -16.939 2.937 -9.914 1.00 61.66 99 ARG A CA 1
ATOM 818 C C . ARG A 1 99 ? -17.321 3.497 -11.287 1.00 61.66 99 ARG A C 1
ATOM 820 O O . ARG A 1 99 ? -17.174 2.830 -12.308 1.00 61.66 99 ARG A O 1
ATOM 827 N N . LYS A 1 100 ? -17.835 4.732 -11.324 1.00 56.62 100 LYS A N 1
ATOM 828 C CA . LYS A 1 100 ? -18.051 5.479 -12.572 1.00 56.62 100 LYS A CA 1
ATOM 829 C C . LYS A 1 100 ? -16.719 5.577 -13.327 1.00 56.62 100 LYS A C 1
ATOM 831 O O . LYS A 1 100 ? -15.870 6.401 -12.991 1.00 56.62 100 LYS A O 1
ATOM 836 N N . LYS A 1 101 ? -16.549 4.747 -14.359 1.00 49.53 101 LYS A N 1
ATOM 837 C CA . LYS A 1 101 ? -15.553 4.959 -15.411 1.00 49.53 101 LYS A CA 1
ATOM 838 C C . LYS A 1 101 ? -15.950 6.236 -16.140 1.00 49.53 101 LYS A C 1
ATOM 840 O O . LYS A 1 101 ? -16.940 6.254 -16.861 1.00 49.53 101 LYS A O 1
ATOM 845 N N . ARG A 1 102 ? -15.222 7.323 -15.898 1.00 53.06 102 ARG A N 1
ATOM 846 C CA . ARG A 1 102 ? -15.226 8.444 -16.836 1.00 53.06 102 ARG A CA 1
ATOM 847 C C . ARG A 1 102 ? -14.277 8.058 -17.958 1.00 53.06 102 ARG A C 1
ATOM 849 O O . ARG A 1 102 ? -13.092 7.850 -17.702 1.00 53.06 102 ARG A O 1
ATOM 856 N N . ASP A 1 103 ? -14.796 7.901 -19.162 1.00 46.84 103 ASP A N 1
ATOM 857 C CA . ASP A 1 103 ? -13.963 7.854 -20.357 1.00 46.84 103 ASP A CA 1
ATOM 858 C C . ASP A 1 103 ? -13.392 9.265 -20.518 1.00 46.84 103 ASP A C 1
ATOM 860 O O . ASP A 1 103 ? -14.137 10.221 -20.728 1.00 46.84 103 ASP A O 1
ATOM 864 N N . ILE A 1 104 ? -12.099 9.419 -20.236 1.00 50.41 104 ILE A N 1
ATOM 865 C CA . ILE A 1 104 ? -11.389 10.686 -20.398 1.00 50.41 104 ILE A CA 1
ATOM 866 C C . ILE A 1 104 ? -10.358 10.449 -21.485 1.00 50.41 104 ILE A C 1
ATOM 868 O O . ILE A 1 104 ? -9.593 9.484 -21.431 1.00 50.41 104 ILE A O 1
ATOM 872 N N . ASP A 1 105 ? -10.443 11.315 -22.484 1.00 47.28 105 ASP A N 1
ATOM 873 C CA . ASP A 1 105 ? -9.662 11.305 -23.705 1.00 47.28 105 ASP A CA 1
ATOM 874 C C . ASP A 1 105 ? -8.164 11.449 -23.408 1.00 47.28 105 ASP A C 1
ATOM 876 O O . ASP A 1 105 ? -7.747 12.194 -22.518 1.00 47.28 105 ASP A O 1
ATOM 880 N N . THR A 1 106 ? -7.363 10.661 -24.115 1.00 52.53 106 THR A N 1
ATOM 881 C CA . THR A 1 106 ? -5.965 10.355 -23.780 1.00 52.53 106 THR A CA 1
ATOM 882 C C . THR A 1 106 ? -5.022 11.221 -24.608 1.00 52.53 106 THR A C 1
ATOM 884 O O . THR A 1 106 ? -4.234 10.676 -25.369 1.00 52.53 106 THR A O 1
ATOM 887 N N . ASP A 1 107 ? -5.119 12.553 -24.518 1.00 45.97 107 ASP A N 1
ATOM 888 C CA . ASP A 1 107 ? -4.254 13.395 -25.372 1.00 45.97 107 ASP A CA 1
ATOM 889 C C . ASP A 1 107 ? -3.659 14.662 -24.740 1.00 45.97 107 ASP A C 1
ATOM 891 O O . ASP A 1 107 ? -2.934 15.398 -25.397 1.00 45.97 107 ASP A O 1
ATOM 895 N N . SER A 1 108 ? -3.861 14.921 -23.444 1.00 49.03 108 SER A N 1
ATOM 896 C CA . SER A 1 108 ? -3.063 15.932 -22.726 1.00 49.03 108 SER A CA 1
ATOM 897 C C . SER A 1 108 ? -3.289 15.829 -21.220 1.00 49.03 108 SER A C 1
ATOM 899 O O . SER A 1 108 ? -4.159 16.489 -20.653 1.00 49.03 108 SER A O 1
ATOM 901 N N . TYR A 1 109 ? -2.545 14.946 -20.556 1.00 47.78 109 TYR A N 1
ATOM 902 C CA . TYR A 1 109 ? -2.602 14.815 -19.101 1.00 47.78 109 TYR A CA 1
ATOM 903 C C . TYR A 1 109 ? -1.516 15.684 -18.459 1.00 47.78 109 TYR A C 1
ATOM 905 O O . TYR A 1 109 ? -0.374 15.258 -18.295 1.00 47.78 109 TYR A O 1
ATOM 913 N N . VAL A 1 110 ? -1.886 16.894 -18.041 1.00 51.72 110 VAL A N 1
ATOM 914 C CA . VAL A 1 110 ? -1.215 17.529 -16.902 1.00 51.72 110 VAL A CA 1
ATOM 915 C C . VAL A 1 110 ? -1.778 16.832 -15.667 1.00 51.72 110 VAL A C 1
ATOM 917 O O . VAL A 1 110 ? -2.951 16.979 -15.331 1.00 51.72 110 VAL A O 1
ATOM 920 N N . VAL A 1 111 ? -0.987 15.954 -15.054 1.00 54.94 111 VAL A N 1
ATOM 921 C CA . VAL A 1 111 ? -1.421 15.215 -13.864 1.00 54.94 111 VAL A CA 1
ATOM 922 C C . VAL A 1 111 ? -1.367 16.170 -12.672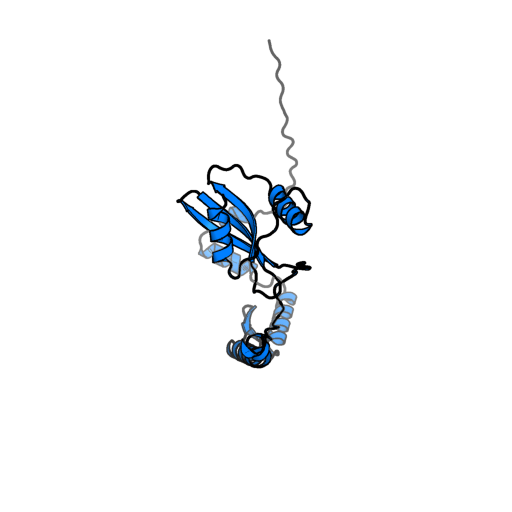 1.00 54.94 111 VAL A C 1
ATOM 924 O O . VAL A 1 111 ? -0.337 16.284 -12.020 1.00 54.94 111 VAL A O 1
ATOM 927 N N . ASP A 1 112 ? -2.478 16.855 -12.392 1.00 62.41 112 ASP A N 1
ATOM 928 C CA . ASP A 1 112 ? -2.594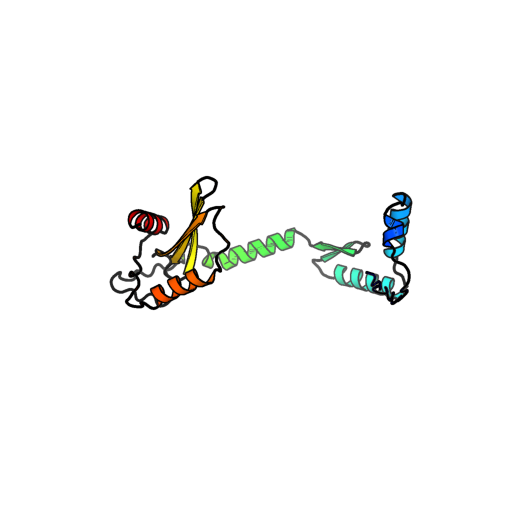 17.791 -11.258 1.00 62.41 112 ASP A CA 1
ATOM 929 C C . ASP A 1 112 ? -2.407 17.103 -9.894 1.00 62.41 112 ASP A C 1
ATOM 931 O O . ASP A 1 112 ? -2.056 17.744 -8.904 1.00 62.41 112 ASP A O 1
ATOM 935 N N . ALA A 1 113 ? -2.647 15.790 -9.820 1.00 72.19 113 ALA A N 1
ATOM 936 C CA . ALA A 1 113 ? -2.415 14.997 -8.623 1.00 72.19 113 ALA A CA 1
ATOM 937 C C . ALA A 1 113 ? -2.218 13.510 -8.950 1.00 72.19 113 ALA A C 1
ATOM 939 O O . ALA A 1 113 ? -2.861 12.945 -9.839 1.00 72.19 113 ALA A O 1
ATOM 940 N N . CYS A 1 114 ? -1.344 12.863 -8.183 1.00 84.62 114 CYS A N 1
ATOM 941 C CA . CYS A 1 114 ? -0.985 11.455 -8.310 1.00 84.62 114 CYS A CA 1
ATOM 942 C C . CYS A 1 114 ? -0.841 10.803 -6.931 1.00 84.62 114 CYS A C 1
ATOM 944 O O . CYS A 1 114 ? -0.565 11.471 -5.936 1.00 84.62 114 CYS A O 1
ATOM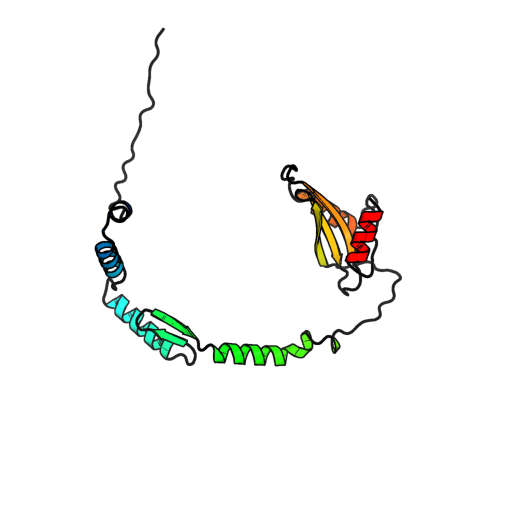 946 N N . VAL A 1 115 ? -0.998 9.484 -6.887 1.00 87.25 115 VAL A N 1
ATOM 947 C CA . VAL A 1 115 ? -0.725 8.665 -5.704 1.00 87.25 115 VAL A CA 1
ATOM 948 C C . VAL A 1 115 ? 0.666 8.067 -5.840 1.00 87.25 115 VAL A C 1
ATOM 950 O O . VAL A 1 115 ? 0.982 7.462 -6.864 1.00 87.25 115 VAL A O 1
ATOM 953 N N . GLU A 1 116 ? 1.493 8.211 -4.808 1.00 90.12 116 GLU A N 1
ATOM 954 C CA . GLU A 1 116 ? 2.763 7.494 -4.746 1.00 90.12 116 GLU A CA 1
ATOM 955 C C . GLU A 1 116 ? 2.512 6.011 -4.448 1.00 90.12 116 GLU A C 1
ATOM 957 O O . GLU A 1 116 ? 1.837 5.651 -3.481 1.00 90.12 116 GLU A O 1
ATOM 962 N N . VAL A 1 117 ? 3.074 5.142 -5.283 1.00 92.00 117 VAL A N 1
ATOM 963 C CA . VAL A 1 117 ? 3.018 3.689 -5.146 1.00 92.00 117 VAL A CA 1
ATOM 964 C C . VAL A 1 117 ? 4.443 3.161 -5.082 1.00 92.00 117 VAL A C 1
ATOM 966 O O . VAL A 1 117 ? 5.228 3.343 -6.010 1.00 92.00 117 VAL A O 1
ATOM 969 N N . ILE A 1 118 ? 4.777 2.473 -3.992 1.00 92.88 118 ILE A N 1
ATOM 970 C CA . ILE A 1 118 ? 6.102 1.879 -3.801 1.00 92.88 118 ILE A CA 1
ATOM 971 C C . ILE A 1 118 ? 6.045 0.411 -4.217 1.00 92.88 118 ILE A C 1
ATOM 973 O O . ILE A 1 118 ? 5.245 -0.359 -3.684 1.00 92.88 118 ILE A O 1
ATOM 977 N N . SER A 1 119 ? 6.926 0.017 -5.134 1.00 94.19 119 SER A N 1
ATOM 978 C CA . SER A 1 119 ? 7.082 -1.372 -5.572 1.00 94.19 119 SER A CA 1
ATOM 979 C C . SER A 1 119 ? 8.502 -1.866 -5.317 1.00 94.19 119 SER A C 1
ATOM 981 O O . SER A 1 119 ? 9.455 -1.090 -5.345 1.00 94.19 119 SER A O 1
ATOM 983 N N . TRP A 1 120 ? 8.650 -3.165 -5.072 1.00 93.38 120 TRP A N 1
ATOM 984 C CA . TRP A 1 120 ? 9.938 -3.803 -4.814 1.00 93.38 120 TRP A CA 1
ATOM 985 C C . TRP A 1 120 ? 10.120 -5.006 -5.734 1.00 93.38 120 TRP A C 1
ATOM 987 O O . TRP A 1 120 ? 9.215 -5.832 -5.862 1.00 93.38 120 TRP A O 1
ATOM 997 N N . ARG A 1 121 ? 11.303 -5.138 -6.339 1.00 92.19 121 ARG A N 1
ATOM 998 C CA . ARG A 1 121 ? 11.689 -6.306 -7.143 1.00 92.19 121 ARG A CA 1
ATOM 999 C C . ARG A 1 121 ? 12.989 -6.873 -6.590 1.00 92.19 121 ARG A C 1
ATOM 1001 O O . ARG A 1 121 ? 13.974 -6.158 -6.426 1.00 92.19 121 ARG A O 1
ATOM 1008 N N . ARG A 1 122 ? 12.988 -8.163 -6.259 1.00 91.25 122 ARG A N 1
ATOM 1009 C CA . ARG A 1 122 ? 14.192 -8.856 -5.790 1.00 91.25 122 ARG A CA 1
ATOM 1010 C C . ARG A 1 122 ? 15.047 -9.236 -6.997 1.00 91.25 122 ARG A C 1
ATOM 1012 O O . ARG A 1 122 ? 14.525 -9.845 -7.925 1.00 91.25 122 ARG A O 1
ATOM 1019 N N . LEU A 1 123 ? 16.334 -8.890 -6.969 1.00 87.81 123 LEU A N 1
ATOM 1020 C CA . LEU A 1 123 ? 17.296 -9.259 -8.015 1.00 87.81 123 LEU A CA 1
ATOM 1021 C C . LEU A 1 123 ? 18.073 -10.518 -7.637 1.00 87.81 123 LEU A C 1
ATOM 1023 O O . LEU A 1 123 ? 18.249 -11.419 -8.448 1.00 87.81 123 LEU A O 1
ATOM 1027 N N . SER A 1 124 ? 18.540 -10.574 -6.391 1.00 88.44 124 SER A N 1
ATOM 1028 C CA . SER A 1 124 ? 19.301 -11.698 -5.854 1.00 88.44 124 SER A CA 1
ATOM 1029 C C . SER A 1 124 ? 19.046 -11.846 -4.355 1.00 88.44 124 SER A C 1
ATOM 1031 O O . SER A 1 124 ? 18.178 -11.184 -3.775 1.00 88.44 124 SER A O 1
ATOM 1033 N N . ASP A 1 125 ? 19.807 -12.711 -3.690 1.00 86.94 125 ASP A N 1
ATOM 1034 C CA . ASP A 1 125 ? 19.677 -12.884 -2.248 1.00 86.94 125 ASP A CA 1
ATOM 1035 C C . ASP A 1 125 ? 20.117 -11.673 -1.429 1.00 86.94 125 ASP A C 1
ATOM 1037 O O . ASP A 1 125 ? 19.647 -11.505 -0.306 1.00 86.94 125 ASP A O 1
ATOM 1041 N N . LYS A 1 126 ? 20.965 -10.814 -2.003 1.00 89.31 126 LYS A N 1
ATOM 1042 C CA . LYS A 1 126 ? 21.541 -9.644 -1.330 1.00 89.31 126 LYS A CA 1
ATOM 1043 C C . LYS A 1 126 ? 21.257 -8.325 -2.045 1.00 89.31 126 LYS A C 1
ATOM 1045 O O . LYS A 1 126 ? 21.820 -7.309 -1.653 1.00 89.31 126 LYS A O 1
ATOM 1050 N N . ALA A 1 127 ? 20.415 -8.336 -3.078 1.00 89.19 127 ALA A N 1
ATOM 1051 C CA . ALA A 1 127 ? 20.096 -7.145 -3.853 1.00 89.19 127 ALA A CA 1
ATOM 1052 C C . ALA A 1 127 ? 18.610 -7.072 -4.219 1.00 89.19 127 ALA A C 1
ATOM 1054 O O . ALA A 1 127 ? 17.989 -8.064 -4.620 1.00 89.19 127 ALA A O 1
ATOM 1055 N N . ALA A 1 128 ? 18.056 -5.869 -4.125 1.00 90.88 128 ALA A N 1
ATOM 1056 C CA . ALA A 1 128 ? 16.697 -5.546 -4.532 1.00 90.88 128 ALA A CA 1
ATOM 1057 C C . ALA A 1 128 ? 16.640 -4.153 -5.167 1.00 90.88 128 ALA A C 1
ATOM 1059 O O . ALA A 1 128 ? 17.498 -3.308 -4.924 1.00 90.88 128 ALA A O 1
ATOM 1060 N N . ILE A 1 129 ? 15.602 -3.914 -5.960 1.00 91.25 129 ILE A N 1
ATOM 1061 C CA . ILE A 1 129 ? 15.267 -2.599 -6.499 1.00 91.25 129 ILE A CA 1
ATOM 1062 C C . ILE A 1 129 ? 13.999 -2.113 -5.808 1.00 91.25 129 ILE A C 1
ATOM 1064 O O . ILE A 1 129 ? 13.001 -2.838 -5.745 1.00 91.25 129 ILE A O 1
ATOM 1068 N N . ARG A 1 130 ? 14.039 -0.878 -5.312 1.00 91.06 130 ARG A N 1
ATOM 1069 C CA . ARG A 1 130 ? 12.869 -0.120 -4.877 1.00 91.06 130 ARG A CA 1
ATOM 1070 C C . ARG A 1 130 ? 12.475 0.841 -5.990 1.00 91.06 130 ARG A C 1
ATOM 1072 O O . ARG A 1 130 ? 13.282 1.674 -6.392 1.00 91.06 130 ARG A O 1
ATOM 1079 N N . TYR A 1 131 ? 11.231 0.768 -6.432 1.00 91.12 131 TYR A N 1
ATOM 1080 C CA . TYR A 1 131 ? 10.647 1.695 -7.391 1.00 91.12 131 TYR A CA 1
ATOM 1081 C C . TYR A 1 131 ? 9.676 2.628 -6.675 1.00 91.12 131 TYR A C 1
ATOM 1083 O O . TYR A 1 131 ? 8.832 2.178 -5.895 1.00 91.12 131 TYR A O 1
ATOM 1091 N N . VAL A 1 132 ? 9.782 3.919 -6.976 1.00 91.94 132 VAL A N 1
ATOM 1092 C CA . VAL A 1 132 ? 8.764 4.919 -6.661 1.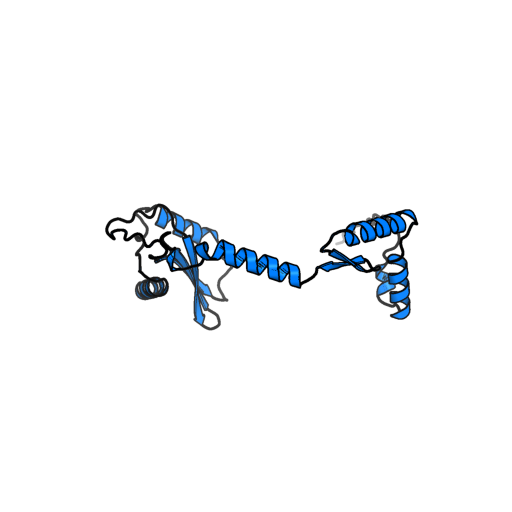00 91.94 132 VAL A CA 1
ATOM 1093 C C . VAL A 1 132 ? 7.987 5.188 -7.937 1.00 91.94 132 VAL A C 1
ATOM 1095 O O . VAL A 1 132 ? 8.513 5.751 -8.902 1.00 91.94 132 VAL A O 1
ATOM 1098 N N . CYS A 1 133 ? 6.738 4.746 -7.947 1.00 91.75 133 CYS A N 1
ATOM 1099 C CA . CYS A 1 133 ? 5.825 4.904 -9.061 1.00 91.75 133 CYS A CA 1
ATOM 1100 C C . CYS A 1 133 ? 4.768 5.952 -8.727 1.00 91.75 133 CYS A C 1
ATOM 1102 O O . CYS A 1 133 ? 4.358 6.107 -7.579 1.00 91.75 133 CYS A O 1
ATOM 1104 N N . LEU A 1 134 ? 4.296 6.644 -9.750 1.00 91.25 134 LEU A N 1
ATOM 1105 C CA . LEU A 1 134 ? 3.178 7.562 -9.666 1.00 91.25 134 LEU A CA 1
ATOM 1106 C C . LEU A 1 134 ? 1.991 6.901 -10.337 1.00 91.25 134 LEU A C 1
ATOM 1108 O O . LEU A 1 134 ? 2.070 6.502 -11.497 1.00 91.25 134 LEU A O 1
ATOM 1112 N N . GLN A 1 135 ? 0.901 6.773 -9.595 1.00 91.56 135 GLN A N 1
ATOM 1113 C CA . GLN A 1 135 ? -0.376 6.339 -10.122 1.00 91.56 135 GLN A CA 1
ATOM 1114 C C . GLN A 1 135 ? -1.252 7.568 -10.350 1.00 91.56 135 GLN A C 1
ATOM 1116 O O . GLN A 1 135 ? -1.440 8.388 -9.449 1.00 91.56 135 GLN A O 1
ATOM 1121 N N . ALA A 1 136 ? -1.809 7.699 -11.550 1.00 85.88 136 ALA A N 1
ATOM 1122 C CA . ALA A 1 136 ? -2.806 8.721 -11.827 1.00 85.88 136 ALA A CA 1
ATOM 1123 C C . ALA A 1 136 ? -4.028 8.504 -10.917 1.00 85.88 136 ALA A C 1
ATOM 1125 O O . ALA A 1 136 ? -4.393 7.364 -10.625 1.00 85.88 136 ALA A O 1
ATOM 1126 N N . LEU A 1 137 ? -4.690 9.574 -10.465 1.00 82.69 137 LEU A N 1
ATOM 1127 C CA . LEU A 1 137 ? -5.842 9.458 -9.552 1.00 82.69 137 LEU A CA 1
ATOM 1128 C C . LEU A 1 137 ? -7.012 8.640 -10.115 1.00 82.69 137 LEU A C 1
ATOM 1130 O O . LEU A 1 137 ? -7.830 8.120 -9.359 1.00 82.69 137 LEU A O 1
ATOM 1134 N N . ASP A 1 138 ? -7.106 8.520 -11.435 1.00 74.69 138 ASP A N 1
ATOM 1135 C CA . ASP A 1 138 ? -8.112 7.685 -12.083 1.00 74.69 138 ASP A CA 1
ATOM 1136 C C . ASP A 1 138 ? -7.791 6.178 -12.002 1.00 74.69 138 ASP A C 1
ATOM 1138 O O . ASP A 1 138 ? -8.619 5.337 -12.355 1.00 74.69 138 ASP A O 1
ATOM 1142 N N . GLY A 1 139 ? -6.598 5.842 -11.510 1.00 73.19 139 GLY A N 1
ATOM 1143 C CA . GLY A 1 139 ? -6.090 4.496 -11.319 1.00 73.19 139 GLY A CA 1
ATOM 1144 C C . GLY A 1 139 ? -5.650 3.790 -12.600 1.00 73.19 139 GLY A C 1
ATOM 1145 O O . GLY A 1 139 ? -5.316 2.608 -12.521 1.00 73.19 139 GLY A O 1
ATOM 1146 N N . ARG A 1 140 ? -5.660 4.466 -13.759 1.00 77.44 140 ARG A N 1
ATOM 1147 C CA . ARG A 1 140 ? -5.449 3.850 -15.084 1.00 77.44 140 ARG A CA 1
ATOM 1148 C C . ARG A 1 140 ? -4.075 4.107 -15.693 1.00 77.44 140 ARG A C 1
ATOM 1150 O O . ARG A 1 140 ? -3.775 3.546 -16.742 1.00 77.44 140 ARG A O 1
ATOM 1157 N N . GLY A 1 141 ? -3.249 4.916 -15.041 1.00 86.75 141 GLY A N 1
ATOM 1158 C CA . GLY A 1 141 ? -1.896 5.218 -15.485 1.00 86.75 141 GLY A CA 1
ATOM 1159 C C . GLY A 1 141 ? -0.888 5.007 -14.369 1.00 86.75 141 GLY A C 1
ATOM 1160 O O . GLY A 1 141 ? -1.130 5.412 -13.232 1.00 86.75 141 GLY A O 1
ATOM 1161 N N . PHE A 1 142 ? 0.247 4.409 -14.713 1.00 91.50 142 PHE A N 1
ATOM 1162 C CA . PHE A 1 142 ? 1.415 4.276 -13.852 1.00 91.50 142 PHE A CA 1
ATOM 1163 C C . PHE A 1 142 ? 2.649 4.813 -14.569 1.00 91.50 142 PHE A C 1
ATOM 1165 O O . PHE A 1 142 ? 2.862 4.499 -15.736 1.00 91.50 142 PHE A O 1
ATOM 1172 N N . SER A 1 143 ? 3.482 5.567 -13.861 1.00 90.44 143 SER A N 1
ATOM 1173 C CA . SER A 1 143 ? 4.792 6.004 -14.343 1.00 90.44 143 SER A CA 1
ATOM 1174 C C . SER A 1 143 ? 5.859 5.754 -13.285 1.00 90.44 143 SER A C 1
ATOM 1176 O O . SER A 1 143 ? 5.581 5.862 -12.091 1.00 90.44 143 SER A O 1
ATOM 1178 N N . VAL A 1 144 ? 7.081 5.410 -13.692 1.00 91.50 144 VAL A N 1
ATOM 1179 C CA . VAL A 1 144 ? 8.205 5.249 -12.760 1.00 91.50 144 VAL A CA 1
ATOM 1180 C C . VAL A 1 144 ? 8.909 6.594 -12.586 1.00 91.50 144 VAL A C 1
ATOM 1182 O O . VAL A 1 144 ? 9.578 7.094 -13.490 1.00 91.50 144 VAL A O 1
ATOM 1185 N N . ALA A 1 145 ? 8.793 7.176 -11.393 1.00 88.94 145 ALA A N 1
ATOM 1186 C CA . ALA A 1 145 ? 9.444 8.440 -11.066 1.00 88.94 145 ALA A CA 1
ATOM 1187 C C . ALA A 1 145 ? 10.886 8.247 -10.582 1.00 88.94 145 ALA A C 1
ATOM 1189 O O . ALA A 1 145 ? 11.735 9.098 -10.828 1.00 88.94 145 ALA A O 1
ATOM 1190 N N . SER A 1 146 ? 11.190 7.139 -9.909 1.00 87.81 146 SER A N 1
ATOM 1191 C CA . SER A 1 146 ? 12.551 6.826 -9.468 1.00 87.81 146 SER A CA 1
ATOM 1192 C C . SER A 1 146 ? 12.716 5.327 -9.245 1.00 87.81 146 SER A C 1
ATOM 1194 O O . SER A 1 146 ? 11.763 4.647 -8.862 1.00 87.81 146 SER A O 1
ATOM 1196 N N . ALA A 1 147 ? 13.934 4.828 -9.433 1.00 89.50 147 ALA A N 1
ATOM 1197 C CA . ALA A 1 147 ? 14.338 3.491 -9.029 1.00 89.50 147 ALA A CA 1
ATOM 1198 C C . ALA A 1 147 ? 15.658 3.569 -8.263 1.00 89.50 147 ALA A C 1
ATOM 1200 O O . ALA A 1 147 ? 16.571 4.313 -8.634 1.00 89.50 147 ALA A O 1
ATOM 1201 N N . ARG A 1 148 ? 15.753 2.795 -7.184 1.00 86.81 148 ARG A N 1
ATOM 1202 C CA . ARG A 1 148 ? 16.960 2.664 -6.377 1.00 86.81 148 ARG A CA 1
ATOM 1203 C C . ARG A 1 148 ? 17.340 1.205 -6.235 1.00 86.81 148 ARG A C 1
ATOM 1205 O O . ARG A 1 148 ? 16.568 0.398 -5.722 1.00 86.81 148 ARG A O 1
ATOM 1212 N N . TYR A 1 149 ? 18.573 0.917 -6.619 1.00 87.19 149 TYR A N 1
ATOM 1213 C CA . TYR A 1 149 ? 19.236 -0.341 -6.329 1.00 87.19 149 TYR A CA 1
ATOM 1214 C C . TYR A 1 149 ? 19.713 -0.320 -4.881 1.00 87.19 149 TYR A C 1
ATOM 1216 O O . TYR A 1 149 ? 20.271 0.674 -4.416 1.00 87.19 149 TYR A O 1
ATOM 1224 N N . ILE A 1 150 ? 19.419 -1.398 -4.167 1.00 85.31 150 ILE A N 1
ATOM 1225 C CA . ILE A 1 150 ? 19.778 -1.584 -2.769 1.00 85.31 150 ILE A CA 1
ATOM 1226 C C . ILE A 1 150 ? 20.497 -2.920 -2.671 1.00 85.31 150 ILE A C 1
ATOM 1228 O O . ILE A 1 150 ? 19.905 -3.975 -2.916 1.00 85.31 150 ILE A O 1
ATOM 1232 N N . SER A 1 151 ? 21.769 -2.859 -2.306 1.00 86.31 151 SER A N 1
ATOM 1233 C CA . SER A 1 151 ? 22.597 -3.999 -1.942 1.00 86.31 151 SER A CA 1
ATOM 1234 C C . SER A 1 151 ? 22.745 -4.083 -0.424 1.00 86.31 151 SER A C 1
ATOM 1236 O O . SER A 1 151 ? 22.736 -3.071 0.274 1.00 86.31 151 SER A O 1
ATOM 1238 N N . ALA A 1 152 ? 22.943 -5.289 0.106 1.00 79.38 152 ALA A N 1
ATOM 1239 C CA . ALA A 1 152 ? 23.281 -5.499 1.516 1.00 79.38 152 ALA A CA 1
ATOM 1240 C C . ALA A 1 152 ? 24.598 -4.810 1.938 1.00 79.38 152 ALA A C 1
ATOM 1242 O O . ALA A 1 152 ? 24.849 -4.639 3.128 1.00 79.38 152 ALA A O 1
ATOM 1243 N N . GLU A 1 153 ? 25.435 -4.443 0.967 1.00 78.81 153 GLU A N 1
ATOM 1244 C CA . GLU A 1 153 ? 26.726 -3.776 1.163 1.00 78.81 153 GLU A CA 1
ATOM 1245 C C . GLU A 1 153 ? 26.622 -2.245 1.061 1.00 78.81 153 GLU A C 1
ATOM 1247 O O . GLU A 1 153 ? 27.599 -1.548 1.338 1.00 78.81 153 GLU A O 1
ATOM 1252 N N . ASP A 1 154 ? 25.450 -1.708 0.697 1.00 72.81 154 ASP A N 1
ATOM 1253 C CA . ASP A 1 154 ? 25.277 -0.266 0.548 1.00 72.81 154 ASP A CA 1
ATOM 1254 C C . ASP A 1 154 ? 25.246 0.431 1.916 1.00 72.81 154 ASP A C 1
ATOM 1256 O O . ASP A 1 154 ? 24.462 0.052 2.797 1.00 72.81 154 ASP A O 1
ATOM 1260 N N . PRO A 1 155 ? 26.039 1.502 2.113 1.00 65.94 155 PRO A N 1
ATOM 1261 C CA . PRO A 1 155 ? 25.902 2.334 3.296 1.00 65.94 155 PRO A CA 1
ATOM 1262 C C . PRO A 1 155 ? 24.501 2.956 3.316 1.00 65.94 155 PRO A C 1
ATOM 1264 O O . PRO A 1 155 ? 23.945 3.313 2.274 1.00 65.94 155 PRO A O 1
ATOM 1267 N N . VAL A 1 156 ? 23.925 3.106 4.514 1.00 61.69 156 VAL A N 1
ATOM 1268 C CA . VAL A 1 156 ? 22.605 3.721 4.719 1.00 61.69 156 VAL A CA 1
ATOM 1269 C C . VAL A 1 156 ? 22.652 5.180 4.253 1.00 61.69 156 VAL A C 1
ATOM 1271 O O . VAL A 1 156 ? 22.973 6.089 5.015 1.00 61.69 156 VAL A O 1
ATOM 1274 N N . SER A 1 157 ? 22.377 5.404 2.969 1.00 62.16 157 SER A N 1
ATOM 1275 C CA . SER A 1 157 ? 22.310 6.742 2.387 1.00 62.16 157 SER A CA 1
ATOM 1276 C C . SER A 1 157 ? 21.054 7.458 2.898 1.00 62.16 157 SER A C 1
ATOM 1278 O O . SER A 1 157 ? 19.979 6.838 2.915 1.00 62.16 157 SER A O 1
ATOM 1280 N N . PRO A 1 158 ? 21.155 8.736 3.313 1.00 59.09 158 PRO A N 1
ATOM 1281 C CA . PRO A 1 158 ? 20.010 9.495 3.785 1.00 59.09 158 PRO A CA 1
ATOM 1282 C C . PRO A 1 158 ? 18.955 9.602 2.679 1.00 59.09 158 PRO A C 1
ATOM 1284 O O . PRO A 1 158 ? 19.243 9.969 1.544 1.00 59.09 158 PRO A O 1
ATOM 1287 N N . TYR A 1 159 ? 17.711 9.311 3.054 1.00 59.91 159 TYR A N 1
ATOM 1288 C CA . TYR A 1 159 ? 16.490 9.240 2.235 1.00 59.91 159 TYR A CA 1
ATOM 1289 C C . TYR A 1 159 ? 16.199 10.477 1.345 1.00 59.91 159 TYR A C 1
ATOM 1291 O O . TYR A 1 159 ? 15.299 10.458 0.513 1.00 59.91 159 TYR A O 1
ATOM 1299 N N . GLN A 1 160 ? 16.963 11.561 1.493 1.00 60.56 160 GLN A N 1
ATOM 1300 C CA . GLN A 1 160 ? 16.653 12.893 0.972 1.00 60.56 160 GLN A CA 1
ATOM 1301 C C . GLN A 1 160 ? 16.848 13.073 -0.545 1.00 60.56 160 GLN A C 1
ATOM 1303 O O . GLN A 1 160 ? 16.306 14.030 -1.098 1.00 60.56 160 GLN A O 1
ATOM 1308 N N . ASP A 1 161 ? 17.600 12.207 -1.238 1.00 71.00 161 ASP A N 1
ATOM 1309 C CA . ASP A 1 161 ? 17.818 12.377 -2.689 1.00 71.00 161 ASP A CA 1
ATOM 1310 C C . ASP A 1 161 ? 16.623 11.884 -3.528 1.00 71.00 161 ASP A C 1
ATOM 1312 O O . ASP A 1 161 ? 16.322 12.437 -4.586 1.00 71.00 161 ASP A O 1
ATOM 1316 N N . GLU A 1 162 ? 15.879 10.885 -3.044 1.00 70.06 162 GLU A N 1
ATOM 1317 C CA . GLU A 1 162 ? 14.778 10.283 -3.808 1.00 70.06 162 GLU A CA 1
ATOM 1318 C C . GLU A 1 162 ? 13.554 11.193 -3.885 1.00 70.06 162 GLU A C 1
ATOM 1320 O O . GLU A 1 162 ? 13.041 11.437 -4.976 1.00 70.06 162 GLU A O 1
ATOM 1325 N N . GLU A 1 163 ? 13.126 11.760 -2.756 1.00 74.81 163 GLU A N 1
ATOM 1326 C CA . GLU A 1 163 ? 11.977 12.673 -2.702 1.00 74.81 163 GLU A CA 1
ATOM 1327 C C . GLU A 1 163 ? 12.215 13.912 -3.581 1.00 74.81 163 GLU A C 1
ATOM 1329 O O . GLU A 1 163 ? 11.330 14.348 -4.322 1.00 74.81 163 GLU A O 1
ATOM 1334 N N . ARG A 1 164 ? 13.454 14.426 -3.598 1.00 77.75 164 ARG A N 1
ATOM 1335 C CA . ARG A 1 164 ? 13.863 15.540 -4.467 1.00 77.75 164 ARG A CA 1
ATOM 1336 C C . ARG A 1 164 ? 13.816 15.189 -5.950 1.00 77.75 164 ARG A C 1
ATOM 1338 O O . ARG A 1 164 ? 13.488 16.063 -6.749 1.00 77.75 164 ARG A O 1
ATOM 1345 N N . ARG A 1 165 ? 14.173 13.962 -6.339 1.00 76.38 165 ARG A N 1
ATOM 1346 C CA . ARG A 1 165 ? 14.067 13.494 -7.735 1.00 76.38 165 ARG A CA 1
ATOM 1347 C C . ARG A 1 165 ? 12.607 13.352 -8.154 1.00 76.38 165 ARG A C 1
ATOM 1349 O O . ARG A 1 165 ? 12.221 13.879 -9.188 1.00 76.38 165 ARG A O 1
ATOM 1356 N N . VAL A 1 166 ? 11.772 12.726 -7.325 1.00 80.94 166 VAL A N 1
ATOM 1357 C CA . VAL A 1 166 ? 10.331 12.579 -7.608 1.00 80.94 166 VAL A CA 1
ATOM 1358 C C . VAL A 1 166 ? 9.662 13.950 -7.745 1.00 80.94 166 VAL A C 1
ATOM 1360 O O . VAL A 1 166 ? 8.941 14.193 -8.710 1.00 80.94 166 VAL A O 1
ATOM 1363 N N . SER A 1 167 ? 9.974 14.875 -6.834 1.00 79.00 167 SER A N 1
ATOM 1364 C CA . SER A 1 167 ? 9.442 16.243 -6.851 1.00 79.00 167 SER A CA 1
ATOM 1365 C C . SER A 1 167 ? 9.860 17.012 -8.105 1.00 79.00 167 SER A C 1
ATOM 1367 O O . SER A 1 167 ? 9.041 17.699 -8.708 1.00 79.00 167 SER A O 1
ATOM 1369 N N . ARG A 1 168 ? 11.124 16.896 -8.536 1.00 77.12 168 ARG A N 1
ATOM 1370 C CA . ARG A 1 168 ? 11.614 17.583 -9.743 1.00 77.12 168 ARG A CA 1
ATOM 1371 C C . ARG A 1 168 ? 10.968 17.055 -11.023 1.00 77.12 168 ARG A C 1
ATOM 1373 O O . ARG A 1 168 ? 10.596 17.874 -11.865 1.00 77.12 168 ARG A O 1
ATOM 1380 N N . ARG A 1 169 ? 10.749 15.739 -11.127 1.00 75.94 169 ARG A N 1
ATOM 1381 C CA . ARG A 1 169 ? 10.008 15.135 -12.247 1.00 75.94 169 ARG A CA 1
ATOM 1382 C C . ARG A 1 169 ? 8.552 15.578 -12.288 1.00 75.94 169 ARG A C 1
ATOM 1384 O O . ARG A 1 169 ? 8.057 15.909 -13.359 1.00 75.94 169 ARG A O 1
ATOM 1391 N N . LEU A 1 170 ? 7.885 15.635 -11.134 1.00 74.62 170 LEU A N 1
ATOM 1392 C CA . LEU A 1 170 ? 6.508 16.131 -11.032 1.00 74.62 170 LEU A CA 1
ATOM 1393 C C . LEU A 1 170 ? 6.383 17.599 -11.442 1.00 74.62 170 LEU A C 1
ATOM 1395 O O . LEU A 1 170 ? 5.450 17.967 -12.146 1.00 74.62 170 LEU A O 1
ATOM 1399 N N . MET A 1 171 ? 7.350 18.425 -11.047 1.00 73.19 171 MET A N 1
ATOM 1400 C CA . MET A 1 171 ? 7.390 19.844 -11.406 1.00 73.19 171 MET A CA 1
ATOM 1401 C C . MET A 1 171 ? 7.815 20.096 -12.862 1.00 73.19 171 MET A C 1
ATOM 1403 O O . MET A 1 171 ? 7.887 21.253 -13.272 1.00 73.19 171 MET A O 1
ATOM 1407 N N . GLY A 1 172 ? 8.121 19.048 -13.640 1.00 65.50 172 GLY A N 1
ATOM 1408 C CA . GLY A 1 172 ? 8.519 19.173 -15.043 1.00 65.50 172 GLY A CA 1
ATOM 1409 C C . GLY A 1 172 ? 9.805 19.979 -15.240 1.00 65.50 172 GLY A C 1
ATOM 1410 O O . GLY A 1 172 ? 9.945 20.680 -16.242 1.00 65.50 172 GLY A O 1
ATOM 1411 N N . VAL A 1 173 ? 10.737 19.933 -14.278 1.00 63.97 173 VAL A N 1
ATOM 1412 C CA . VAL A 1 173 ? 12.002 20.673 -14.386 1.00 63.97 173 VAL A CA 1
ATOM 1413 C C . VAL A 1 173 ? 12.785 20.129 -15.584 1.00 63.97 173 VAL A C 1
ATOM 1415 O O . VAL A 1 173 ? 13.143 18.955 -15.614 1.00 63.97 173 VAL A O 1
ATOM 1418 N N . THR A 1 174 ? 13.091 21.006 -16.543 1.00 50.75 174 THR A N 1
ATOM 1419 C CA . THR A 1 174 ? 13.606 20.765 -17.912 1.00 50.75 174 THR A CA 1
ATOM 1420 C C . THR A 1 174 ? 14.871 19.904 -18.054 1.00 50.75 174 THR A C 1
ATOM 1422 O O . THR A 1 174 ? 15.297 19.634 -19.172 1.00 50.75 174 THR A O 1
ATOM 1425 N N . SER A 1 175 ? 15.485 19.481 -16.949 1.00 58.00 175 SER A N 1
ATOM 1426 C CA . SER A 1 175 ? 16.691 18.644 -16.912 1.00 58.00 175 SER A CA 1
ATOM 1427 C C . SER A 1 175 ? 16.394 17.153 -16.666 1.00 58.00 175 SER A C 1
ATOM 1429 O O . SER A 1 175 ? 17.267 16.313 -16.865 1.00 58.00 175 SER A O 1
ATOM 1431 N N . GLU A 1 176 ? 15.176 16.790 -16.243 1.00 63.38 176 GLU A N 1
ATOM 1432 C CA . GLU A 1 176 ? 14.794 15.396 -15.981 1.00 63.38 176 GLU A CA 1
ATOM 1433 C C . GLU A 1 176 ? 13.849 14.829 -17.051 1.00 63.38 176 GLU A C 1
ATOM 1435 O O . GLU A 1 176 ? 13.021 15.538 -17.617 1.00 63.38 176 GLU A O 1
ATOM 1440 N N . LEU A 1 177 ? 14.001 13.527 -17.332 1.00 64.38 177 LEU A N 1
ATOM 1441 C CA . LEU A 1 177 ? 13.180 12.780 -18.290 1.00 64.38 177 LEU A CA 1
ATOM 1442 C C . LEU A 1 177 ? 11.687 12.908 -17.955 1.00 64.38 177 LEU A C 1
ATOM 1444 O O . LEU A 1 177 ? 11.286 12.770 -16.797 1.00 64.38 177 LEU A O 1
ATOM 1448 N N . VAL A 1 178 ? 10.885 13.140 -18.995 1.00 73.44 178 VAL A N 1
ATOM 1449 C CA . VAL A 1 178 ? 9.421 13.211 -18.921 1.00 73.44 178 VAL A CA 1
ATOM 1450 C C . VAL A 1 178 ? 8.863 11.893 -18.374 1.00 73.44 178 VAL A C 1
ATOM 1452 O O . VAL A 1 178 ? 9.369 10.815 -18.679 1.00 73.44 178 VAL A O 1
ATOM 1455 N N . LEU A 1 179 ? 7.817 11.979 -17.548 1.00 82.12 179 LEU A N 1
ATOM 1456 C CA . LEU A 1 179 ? 7.130 10.810 -17.005 1.00 82.12 179 LEU A CA 1
ATOM 1457 C C . LEU A 1 179 ? 6.387 10.062 -18.119 1.00 82.12 179 LEU A C 1
ATOM 1459 O O . LEU A 1 179 ? 5.385 10.545 -18.645 1.00 82.12 179 LEU A O 1
ATOM 1463 N N . GLU A 1 180 ? 6.868 8.866 -18.452 1.00 86.56 180 GLU A N 1
ATOM 1464 C CA . GLU A 1 180 ? 6.195 7.957 -19.379 1.00 86.56 180 GLU A CA 1
ATOM 1465 C C . GLU A 1 180 ? 5.098 7.182 -18.646 1.00 86.56 180 GLU A C 1
ATOM 1467 O O . GLU A 1 180 ? 5.349 6.525 -17.631 1.00 86.56 180 GLU A O 1
ATOM 1472 N N . TRP A 1 181 ? 3.863 7.293 -19.132 1.00 88.62 181 TRP A N 1
ATOM 1473 C CA . TRP A 1 181 ? 2.691 6.680 -18.515 1.00 88.62 181 TRP A CA 1
ATOM 1474 C C . TRP A 1 181 ? 2.319 5.373 -19.211 1.00 88.62 181 TRP A C 1
ATOM 1476 O O . TRP A 1 181 ? 2.215 5.301 -20.434 1.00 88.62 181 TRP A O 1
ATOM 1486 N N . HIS A 1 182 ? 2.053 4.343 -18.413 1.00 89.38 182 HIS A N 1
ATOM 1487 C CA . HIS A 1 182 ? 1.693 3.007 -18.874 1.00 89.38 182 HIS A CA 1
ATOM 1488 C C . HIS A 1 182 ? 0.379 2.534 -18.238 1.00 89.38 182 HIS A C 1
ATOM 1490 O O . HIS A 1 182 ? 0.067 2.912 -17.107 1.00 89.38 182 HIS A O 1
ATOM 1496 N N . PRO A 1 183 ? -0.381 1.653 -18.914 1.00 88.12 183 PRO A N 1
ATOM 1497 C CA . PRO A 1 183 ? -1.703 1.225 -18.449 1.00 88.12 183 PRO A CA 1
ATOM 1498 C C . PRO A 1 183 ? -1.666 0.331 -17.201 1.00 88.12 183 PRO A C 1
ATOM 1500 O O . PRO A 1 183 ? -2.681 0.154 -16.530 1.00 88.12 183 PRO A O 1
ATOM 1503 N N . THR A 1 184 ? -0.519 -0.280 -16.888 1.00 91.12 184 THR A N 1
ATOM 1504 C CA . THR A 1 184 ? -0.360 -1.153 -15.718 1.00 91.12 184 THR A CA 1
ATOM 1505 C C . THR A 1 184 ? 0.971 -0.900 -15.027 1.00 91.12 184 THR A C 1
ATOM 1507 O O . THR A 1 184 ? 1.953 -0.534 -15.675 1.00 91.12 184 THR A O 1
ATOM 1510 N N . LEU A 1 185 ? 1.016 -1.159 -13.716 1.00 91.44 185 LEU A N 1
ATOM 1511 C CA . LEU A 1 185 ? 2.245 -1.060 -12.929 1.00 91.44 185 LEU A CA 1
ATOM 1512 C C . LEU A 1 185 ? 3.351 -1.963 -13.493 1.00 91.44 185 LEU A C 1
ATOM 1514 O O . LEU A 1 185 ? 4.478 -1.514 -13.647 1.00 91.44 185 LEU A O 1
ATOM 1518 N N . GLY A 1 186 ? 3.027 -3.210 -13.850 1.00 91.19 186 GLY A N 1
ATOM 1519 C CA . GLY A 1 186 ? 3.997 -4.143 -14.432 1.00 91.19 186 GLY A CA 1
ATOM 1520 C C . GLY A 1 186 ? 4.596 -3.622 -15.739 1.00 91.19 186 GLY A C 1
ATOM 1521 O O . GLY A 1 186 ? 5.812 -3.601 -15.878 1.00 91.19 186 GLY A O 1
ATOM 1522 N N . ALA A 1 187 ? 3.761 -3.101 -16.645 1.00 91.38 187 ALA A N 1
ATOM 1523 C CA . ALA A 1 187 ? 4.237 -2.522 -17.900 1.00 91.38 187 ALA A CA 1
ATOM 1524 C C . ALA A 1 187 ? 5.157 -1.312 -17.681 1.00 91.38 187 ALA A C 1
ATOM 1526 O O . ALA A 1 187 ? 6.135 -1.172 -18.408 1.00 91.38 187 ALA A O 1
ATOM 1527 N N . ALA A 1 188 ? 4.872 -0.475 -16.676 1.00 92.31 188 ALA A N 1
ATOM 1528 C CA . ALA A 1 188 ? 5.734 0.649 -16.317 1.00 92.31 188 ALA A CA 1
ATOM 1529 C C . ALA A 1 188 ? 7.099 0.184 -15.794 1.00 92.31 188 ALA A C 1
ATOM 1531 O O . ALA A 1 188 ? 8.131 0.700 -16.215 1.00 92.31 188 ALA A O 1
ATOM 1532 N N . LEU A 1 189 ? 7.111 -0.815 -14.906 1.00 93.06 189 LEU A N 1
ATOM 1533 C CA . LEU A 1 189 ? 8.346 -1.384 -14.365 1.00 93.06 189 LEU A CA 1
ATOM 1534 C C . LEU A 1 189 ? 9.180 -2.058 -15.460 1.00 93.06 189 LEU A C 1
ATOM 1536 O O . LEU A 1 189 ? 10.377 -1.823 -15.549 1.00 93.06 189 LEU A O 1
ATOM 1540 N N . ASP A 1 190 ? 8.550 -2.845 -16.330 1.00 93.19 190 ASP A N 1
ATOM 1541 C CA . ASP A 1 190 ? 9.249 -3.553 -17.406 1.00 93.19 190 ASP A CA 1
ATOM 1542 C C . ASP A 1 190 ? 9.725 -2.603 -18.518 1.00 93.19 190 ASP A C 1
ATOM 1544 O O . ASP A 1 190 ? 10.732 -2.861 -19.175 1.00 93.19 190 ASP A O 1
ATOM 1548 N N . ALA A 1 191 ? 9.017 -1.496 -18.763 1.00 90.56 191 ALA A N 1
ATOM 1549 C CA . ALA A 1 191 ? 9.500 -0.432 -19.640 1.00 90.56 191 ALA A CA 1
ATOM 1550 C C . ALA A 1 191 ? 10.729 0.261 -19.041 1.00 90.56 191 ALA A C 1
ATOM 1552 O O . ALA A 1 191 ? 11.726 0.421 -19.739 1.00 90.56 191 ALA A O 1
ATOM 1553 N N . HIS A 1 192 ? 10.686 0.584 -17.746 1.00 89.75 192 HIS A N 1
ATOM 1554 C CA . HIS A 1 192 ? 11.806 1.193 -17.037 1.00 89.75 192 HIS A CA 1
ATOM 1555 C C . HIS A 1 192 ? 13.047 0.292 -17.022 1.00 89.75 192 HIS A C 1
ATOM 1557 O O . HIS A 1 192 ? 14.132 0.748 -17.363 1.00 89.75 192 HIS A O 1
ATOM 1563 N N . ASP A 1 193 ? 12.878 -0.996 -16.717 1.00 89.25 193 ASP A N 1
ATOM 1564 C CA . ASP A 1 193 ? 13.977 -1.968 -16.689 1.00 89.25 193 ASP A CA 1
ATOM 1565 C C . ASP A 1 193 ? 14.596 -2.214 -18.075 1.00 89.25 193 ASP A C 1
ATOM 1567 O O . ASP A 1 193 ? 15.751 -2.610 -18.161 1.00 89.25 193 ASP A O 1
ATOM 1571 N N . ARG A 1 194 ? 13.851 -1.990 -19.169 1.00 89.50 194 ARG A N 1
ATOM 1572 C CA . ARG A 1 194 ? 14.394 -2.056 -20.540 1.00 89.50 194 ARG A CA 1
ATOM 1573 C C . ARG A 1 194 ? 15.140 -0.793 -20.964 1.00 89.50 194 ARG A C 1
ATOM 1575 O O . ARG A 1 194 ? 15.868 -0.842 -21.951 1.00 89.50 194 ARG A O 1
ATOM 1582 N N . ALA A 1 195 ? 14.893 0.329 -20.293 1.00 83.44 195 ALA A N 1
ATOM 1583 C CA . ALA A 1 195 ? 15.459 1.630 -20.638 1.00 83.44 195 ALA A CA 1
ATOM 1584 C C . ALA A 1 195 ? 16.766 1.948 -19.885 1.00 83.44 195 ALA A C 1
ATOM 1586 O O . ALA A 1 195 ? 17.436 2.918 -20.242 1.00 83.44 195 ALA A O 1
ATOM 1587 N N . ILE A 1 196 ? 17.108 1.161 -18.857 1.00 74.88 196 ILE A N 1
ATOM 1588 C CA . ILE A 1 196 ? 18.352 1.237 -18.068 1.00 74.88 196 ILE A CA 1
ATOM 1589 C C . ILE A 1 196 ? 19.348 0.197 -18.579 1.00 74.88 196 ILE A C 1
ATOM 1591 O O . ILE A 1 196 ? 20.548 0.541 -18.657 1.00 74.88 196 ILE A O 1
#

Foldseek 3Di:
DDDDDDDDDDDPDPPDDDDPVVVPPDDDVVVVVVVVVVVLDDPDPVVVVVLVVVQVVQCVPPFWHADPSGDIDGDPVVVVVVVVVVCVVCVCVVPPVNLPPDPDDDDDDLQPDWDWDWDKAADDPFKIKIWTWTARPNRFKIWTQDIDIGGNPDDPDPPPPSVVSSVCQNVPPVVDDHTDIDRDPVVNVVVVVVVD

Radius of gyration: 32.48 Å; chains: 1; bounding box: 86×41×77 Å